Protein AF-A0A453HFB8-F1 (afdb_monomer_lite)

Sequence (297 aa):
MITAFIPLLVDESLFLAHFMCFEVPTSDGSDSDEDSTPKTSGSSGSSAKPSNNSSADLGVLNECLQEMLDGIQEDFYAIVDWAFKLDPLSCIPMHGITDRYIAGQKTEVAGYVSVLLDDLESRITILFSRFVDDACFQVEKYERNVKQVGVVPYIPRFSQLAARMEQYITGSRDLVDQAYTKIVTIMFVTLEKIAQVEPKYADIVLLENYAAFQHSLYDLANVVPTLAKYYHQASEAYEQACSRHINLVIYIHFEKLFQFARKIEEQMYNMSPEEIAFQVGMSKVDFRKMLKSSLTG

InterPro domains:
  IPR048628 Exocyst complex component Sec3, C-terminal [PF20654] (43-293)

Organism: Aegilops tauschii subsp. strangulata (NCBI:txid200361)

Secondary structure (DSSP, 8-state):
-HHHHHHHHHHHHHHHHHHTT------------------------------TTHHHHHHHHHHHHHHHTTTHHHHHHHHHHHHHHH-GGGHHHHHHHHHHHHHH---GGGHHHHHHHHHHHHHHHHHHHHHHHHHHHHHHHGGGS--SSS--THHHHHHHHHHHHHHH--S--HHHHHHHHHHHHHHHHHHHHHHTTSTTTHHHHHHHHHHHHHHHHHHHHHH-HHHHHHHHHHHHHHHHHHHHHHHHHHHHHHHHHHHHHHHHHHHHTTS-HHHHTTSTT-SHHHHHHHHHHHH--

pLDDT: mean 83.15, std 17.96, range [29.17, 98.31]

Structure (mmCIF, N/CA/C/O backbone):
data_AF-A0A453HFB8-F1
#
_entry.id   AF-A0A453HFB8-F1
#
loop_
_atom_site.group_PDB
_atom_site.id
_atom_site.type_symbol
_atom_site.label_atom_id
_atom_site.label_alt_id
_atom_site.label_comp_id
_atom_site.label_asym_id
_atom_site.label_entity_id
_atom_site.label_seq_id
_atom_site.pdbx_PDB_ins_code
_atom_site.Cartn_x
_atom_site.Cartn_y
_atom_site.Cartn_z
_atom_site.occupancy
_atom_site.B_iso_or_equiv
_atom_site.auth_seq_id
_atom_site.auth_comp_id
_atom_site.auth_asym_id
_atom_site.auth_atom_id
_atom_site.pdbx_PDB_model_num
ATOM 1 N N . MET A 1 1 ? 13.678 -9.330 -23.060 1.00 61.47 1 MET A N 1
ATOM 2 C CA . MET A 1 1 ? 13.464 -8.585 -24.319 1.00 61.47 1 MET A CA 1
ATOM 3 C C . MET A 1 1 ? 1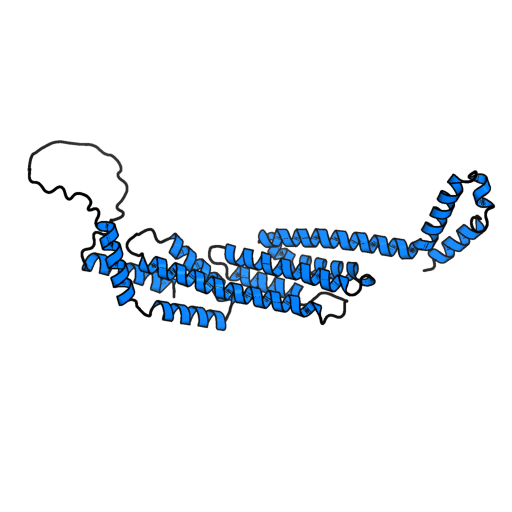4.218 -7.266 -24.261 1.00 61.47 1 MET A C 1
ATOM 5 O O . MET A 1 1 ? 15.223 -7.195 -24.945 1.00 61.47 1 MET A O 1
ATOM 9 N N . ILE A 1 2 ? 13.888 -6.334 -23.353 1.00 66.75 2 ILE A N 1
ATOM 10 C CA . ILE A 1 2 ? 14.729 -5.146 -23.056 1.00 66.75 2 ILE A CA 1
ATOM 11 C C . ILE A 1 2 ? 16.196 -5.552 -22.820 1.00 66.75 2 ILE A C 1
ATOM 13 O O . ILE A 1 2 ? 17.110 -5.007 -23.422 1.00 66.75 2 ILE A O 1
ATOM 17 N N . THR A 1 3 ? 16.417 -6.631 -22.065 1.00 73.75 3 THR A N 1
ATOM 18 C CA . THR A 1 3 ? 17.755 -7.192 -21.808 1.00 73.75 3 THR A CA 1
ATOM 19 C C . THR A 1 3 ? 18.542 -7.669 -23.033 1.00 73.75 3 THR A C 1
ATOM 21 O O . THR A 1 3 ? 19.751 -7.841 -22.937 1.00 73.75 3 THR A O 1
ATOM 24 N N . ALA A 1 4 ? 17.869 -7.930 -24.154 1.00 75.81 4 ALA A N 1
ATOM 25 C CA . ALA A 1 4 ? 18.481 -8.394 -25.396 1.00 75.81 4 ALA A CA 1
ATOM 26 C C . ALA A 1 4 ? 18.552 -7.275 -26.444 1.00 75.81 4 ALA A C 1
ATOM 28 O O . ALA A 1 4 ? 19.564 -7.147 -27.118 1.00 75.81 4 ALA A O 1
ATOM 29 N N . PHE A 1 5 ? 17.505 -6.452 -26.555 1.00 78.31 5 PHE A N 1
ATOM 30 C CA . PHE A 1 5 ? 17.426 -5.387 -27.554 1.00 78.31 5 PHE A CA 1
ATOM 31 C C . PHE A 1 5 ? 18.223 -4.142 -27.170 1.00 78.31 5 PHE A C 1
ATOM 33 O O . PHE A 1 5 ? 18.843 -3.555 -28.044 1.00 78.31 5 PHE A O 1
ATOM 40 N N . ILE A 1 6 ? 18.258 -3.751 -25.891 1.00 79.38 6 ILE A N 1
ATOM 41 C CA . ILE A 1 6 ? 18.988 -2.541 -25.485 1.00 79.38 6 ILE A CA 1
ATOM 42 C C . ILE A 1 6 ? 20.491 -2.646 -25.784 1.00 79.38 6 ILE A C 1
ATOM 44 O O . ILE A 1 6 ? 21.011 -1.713 -26.385 1.00 79.38 6 ILE A O 1
ATOM 48 N N . PRO A 1 7 ? 21.198 -3.756 -25.473 1.00 81.25 7 PRO A N 1
ATOM 49 C CA . PRO A 1 7 ? 22.593 -3.908 -25.887 1.00 81.25 7 PRO A CA 1
ATOM 50 C C . PRO A 1 7 ? 22.787 -3.800 -27.405 1.00 81.25 7 PRO A C 1
ATOM 52 O O . PRO A 1 7 ? 23.688 -3.101 -27.843 1.00 81.25 7 PRO A O 1
ATOM 55 N N . LEU A 1 8 ? 21.901 -4.411 -28.200 1.00 82.81 8 LEU A N 1
ATOM 56 C CA . LEU A 1 8 ? 21.972 -4.347 -29.664 1.00 82.81 8 LEU A CA 1
ATOM 57 C C . LEU A 1 8 ? 21.747 -2.929 -30.202 1.00 82.81 8 LEU A C 1
ATOM 59 O O . LEU A 1 8 ? 22.423 -2.522 -31.137 1.00 82.81 8 LEU A O 1
ATOM 63 N N . LEU A 1 9 ? 20.823 -2.166 -29.609 1.00 80.81 9 LEU A N 1
ATOM 64 C CA . LEU A 1 9 ? 20.591 -0.768 -29.980 1.00 80.81 9 LEU A CA 1
ATOM 65 C C . LEU A 1 9 ? 21.783 0.119 -29.620 1.00 80.81 9 LEU A C 1
ATOM 67 O O . LEU A 1 9 ? 22.130 1.018 -30.382 1.00 80.81 9 LEU A O 1
ATOM 71 N N . VAL A 1 10 ? 22.434 -0.151 -28.487 1.00 81.25 10 VAL A N 1
ATOM 72 C CA . VAL A 1 10 ? 23.678 0.528 -28.115 1.00 81.25 10 VAL A CA 1
ATOM 73 C C . VAL A 1 10 ? 24.790 0.176 -29.106 1.00 81.25 10 VAL A C 1
ATOM 75 O O . VAL A 1 10 ? 25.441 1.083 -29.619 1.00 81.25 10 VAL A O 1
ATOM 78 N N . ASP A 1 11 ? 24.969 -1.099 -29.447 1.00 81.81 11 ASP A N 1
ATOM 79 C CA . ASP A 1 11 ? 25.973 -1.531 -30.426 1.00 81.81 11 ASP A CA 1
ATOM 80 C C . ASP A 1 11 ? 25.734 -0.903 -31.811 1.00 81.81 11 ASP A C 1
ATOM 82 O O . ASP A 1 11 ? 26.677 -0.411 -32.430 1.00 81.81 11 ASP A O 1
ATOM 86 N N . GLU A 1 12 ? 24.480 -0.842 -32.274 1.00 80.88 12 GLU A N 1
ATOM 87 C CA . GLU A 1 12 ? 24.114 -0.200 -33.543 1.00 80.88 12 GLU A CA 1
ATOM 88 C C . GLU A 1 12 ? 24.362 1.317 -33.504 1.00 80.88 12 GLU A C 1
ATOM 90 O O . GLU A 1 12 ? 24.881 1.888 -34.463 1.00 80.88 12 GLU A O 1
ATOM 95 N N . SER A 1 13 ? 24.073 1.975 -32.373 1.00 77.94 13 SER A N 1
ATOM 96 C CA . SER A 1 13 ? 24.365 3.404 -32.198 1.00 77.94 13 SER A CA 1
ATOM 97 C C . SER A 1 13 ? 25.867 3.704 -32.261 1.00 77.94 13 SER A C 1
ATOM 99 O O . SER A 1 13 ? 26.285 4.664 -32.910 1.00 77.94 13 SER A O 1
ATOM 101 N N . LEU A 1 14 ? 26.695 2.835 -31.671 1.00 79.44 14 LEU A N 1
ATOM 102 C CA . LEU A 1 14 ? 28.155 2.927 -31.730 1.00 79.44 14 LEU A CA 1
ATOM 103 C C . LEU A 1 14 ? 28.685 2.623 -33.134 1.00 79.44 14 LEU A C 1
ATOM 105 O O . LEU A 1 14 ? 29.604 3.295 -33.604 1.00 79.44 14 LEU A O 1
ATOM 109 N N . PHE A 1 15 ? 28.108 1.634 -33.822 1.00 81.50 15 PHE A N 1
ATOM 110 C CA . PHE A 1 15 ? 28.436 1.345 -35.214 1.00 81.50 15 PHE A CA 1
ATOM 111 C C . PHE A 1 15 ? 28.155 2.553 -36.107 1.00 81.50 15 PHE A C 1
ATOM 113 O O . PHE A 1 15 ? 29.043 2.948 -36.861 1.00 81.50 15 PHE A O 1
ATOM 120 N N . LEU A 1 16 ? 26.974 3.174 -36.000 1.00 79.00 16 LEU A N 1
ATOM 121 C CA . LEU A 1 16 ? 26.620 4.334 -36.817 1.00 79.00 16 LEU A CA 1
ATOM 122 C C . LEU A 1 16 ? 27.532 5.530 -36.525 1.00 79.00 16 LEU A C 1
ATOM 124 O O . LEU A 1 16 ? 27.986 6.191 -37.459 1.00 79.00 16 LEU A O 1
ATOM 128 N N . ALA A 1 17 ? 27.858 5.763 -35.250 1.00 79.00 17 ALA A N 1
ATOM 129 C CA . ALA A 1 17 ? 28.807 6.795 -34.849 1.00 79.00 17 ALA A CA 1
ATOM 130 C C . ALA A 1 17 ? 30.167 6.606 -35.539 1.00 79.00 17 ALA A C 1
ATOM 132 O O . ALA A 1 17 ? 30.684 7.529 -36.170 1.00 79.00 17 ALA A O 1
ATOM 133 N N . HIS A 1 18 ? 30.711 5.386 -35.498 1.00 78.81 18 HIS A N 1
ATOM 134 C CA . HIS A 1 18 ? 31.974 5.059 -36.158 1.00 78.81 18 HIS A CA 1
ATOM 135 C C . HIS A 1 18 ? 31.877 5.097 -37.691 1.00 78.81 18 HIS A C 1
ATOM 137 O O . HIS A 1 18 ? 32.786 5.604 -38.345 1.00 78.81 18 HIS A O 1
ATOM 143 N N . PHE A 1 19 ? 30.794 4.578 -38.277 1.00 80.19 19 PHE A N 1
ATOM 144 C CA . PHE A 1 19 ? 30.587 4.527 -39.728 1.00 80.19 19 PHE A CA 1
ATOM 145 C C . PHE A 1 19 ? 30.494 5.927 -40.344 1.00 80.19 19 PHE A C 1
ATOM 147 O O . PHE A 1 19 ? 31.039 6.169 -41.419 1.00 80.19 19 PHE A O 1
ATOM 154 N N . MET A 1 20 ? 29.848 6.857 -39.638 1.00 77.12 20 MET A N 1
ATOM 155 C CA . MET A 1 20 ? 29.713 8.257 -40.043 1.00 77.12 20 MET A CA 1
ATOM 156 C C . MET A 1 20 ? 30.911 9.125 -39.614 1.00 77.12 20 MET A C 1
ATOM 158 O O . MET A 1 20 ? 30.893 10.336 -39.826 1.00 77.12 20 MET A O 1
ATOM 162 N N . CYS A 1 21 ? 31.969 8.512 -39.063 1.00 73.81 21 CYS A N 1
ATOM 163 C CA . CYS A 1 21 ? 33.200 9.165 -38.608 1.00 73.81 21 CYS A CA 1
ATOM 164 C C . CYS A 1 21 ? 32.993 10.230 -37.516 1.00 73.81 21 CYS A C 1
ATOM 166 O O . CYS A 1 21 ? 33.763 11.190 -37.441 1.00 73.81 21 CYS A O 1
ATOM 168 N N . PHE A 1 22 ? 31.983 10.068 -36.661 1.00 71.38 22 PHE A N 1
ATOM 169 C CA . PHE A 1 22 ? 31.849 10.887 -35.461 1.00 71.38 22 PHE A CA 1
ATOM 170 C C . PHE A 1 22 ? 32.971 10.538 -34.469 1.00 71.38 22 PHE A C 1
ATOM 172 O O . PHE A 1 22 ? 33.247 9.361 -34.224 1.00 71.38 22 PHE A O 1
ATOM 179 N N . GLU A 1 23 ? 33.634 11.550 -33.895 1.00 61.88 23 GLU A N 1
ATOM 180 C CA . GLU A 1 23 ? 34.617 11.342 -32.824 1.00 61.88 23 GLU A CA 1
ATOM 181 C C . GLU A 1 23 ? 33.889 10.877 -31.558 1.00 61.88 23 GLU A C 1
ATOM 183 O O . GLU A 1 23 ? 33.363 11.674 -30.783 1.00 61.88 23 GLU A O 1
ATOM 188 N N . VAL A 1 24 ? 33.837 9.562 -31.355 1.00 58.53 24 VAL A N 1
ATOM 189 C CA . VAL A 1 24 ? 33.365 8.967 -30.106 1.00 58.53 24 VAL A CA 1
ATOM 190 C C . VAL A 1 24 ? 34.481 9.103 -29.070 1.00 58.53 24 VAL A C 1
ATOM 192 O O . VAL A 1 24 ? 35.571 8.577 -29.309 1.00 58.53 24 VAL A O 1
ATOM 195 N N . PRO A 1 25 ? 34.261 9.764 -27.917 1.00 54.31 25 PRO A N 1
ATOM 196 C CA . PRO A 1 25 ? 35.241 9.735 -26.843 1.00 54.31 25 PRO A CA 1
ATOM 197 C C . PRO A 1 25 ? 35.417 8.284 -26.380 1.00 54.31 25 PRO A C 1
ATOM 199 O O . PRO A 1 25 ? 34.528 7.690 -25.767 1.00 54.31 25 PRO A O 1
ATOM 202 N N . THR A 1 26 ? 36.565 7.686 -26.702 1.00 44.09 26 THR A N 1
ATOM 203 C CA . THR A 1 26 ? 36.946 6.376 -26.180 1.00 44.09 26 THR A CA 1
ATOM 204 C C . THR A 1 26 ? 37.236 6.538 -24.696 1.00 44.09 26 THR A C 1
ATOM 206 O O . THR A 1 26 ? 38.162 7.243 -24.302 1.00 44.09 26 THR A O 1
ATOM 209 N N . SER A 1 27 ? 36.435 5.892 -23.852 1.00 43.72 27 SER A N 1
ATOM 210 C CA . SER A 1 27 ? 36.721 5.776 -22.423 1.00 43.72 27 SER A CA 1
ATOM 211 C C . SER A 1 27 ? 37.871 4.780 -22.191 1.00 43.72 27 SER A C 1
ATOM 213 O O . SER A 1 27 ? 37.665 3.739 -21.572 1.00 43.72 27 SER A O 1
ATOM 215 N N . ASP A 1 28 ? 39.076 5.087 -22.670 1.00 35.53 28 ASP A N 1
ATOM 216 C CA . ASP A 1 28 ? 40.320 4.494 -22.160 1.00 35.53 28 ASP A CA 1
ATOM 217 C C . ASP A 1 28 ? 40.711 5.340 -20.930 1.00 35.53 28 ASP A C 1
ATOM 219 O O . ASP A 1 28 ? 40.775 6.561 -21.007 1.00 35.53 28 ASP A O 1
ATOM 223 N N . GLY A 1 29 ? 40.827 4.836 -19.703 1.00 36.53 29 GLY A N 1
ATOM 224 C CA . GLY A 1 29 ? 41.636 3.695 -19.296 1.00 36.53 29 GLY A CA 1
ATOM 225 C C . GLY A 1 29 ? 42.829 4.235 -18.495 1.00 36.53 29 GLY A C 1
ATOM 226 O O . GLY A 1 29 ? 43.855 4.540 -19.076 1.00 36.53 29 GLY A O 1
ATOM 227 N N . SER A 1 30 ? 42.646 4.412 -17.179 1.00 39.56 30 SER A N 1
ATOM 228 C CA . SER A 1 30 ? 43.651 4.672 -16.122 1.00 39.56 30 SER A CA 1
ATOM 229 C C . SER A 1 30 ? 45.114 4.938 -16.544 1.00 39.56 30 SER A C 1
ATOM 231 O O . SER A 1 30 ? 45.865 3.988 -16.773 1.00 39.56 30 SER A O 1
ATOM 233 N N . ASP A 1 31 ? 45.562 6.195 -16.477 1.00 32.72 31 ASP A N 1
ATOM 234 C CA . ASP A 1 31 ? 46.996 6.510 -16.424 1.00 32.72 31 ASP A CA 1
ATOM 235 C C . ASP A 1 31 ? 47.549 6.113 -15.047 1.00 32.72 31 ASP A C 1
ATOM 237 O O . ASP A 1 31 ? 47.259 6.734 -14.023 1.00 32.72 31 ASP A O 1
ATOM 241 N N . SER A 1 32 ? 48.318 5.025 -15.033 1.00 36.12 32 SER A N 1
ATOM 242 C CA . SER A 1 32 ? 49.270 4.713 -13.968 1.00 36.12 32 SER A CA 1
ATOM 243 C C . SER A 1 32 ? 50.631 5.230 -14.422 1.00 36.12 32 SER A C 1
ATOM 245 O O . SER A 1 32 ? 51.106 4.839 -15.488 1.00 36.12 32 SER A O 1
ATOM 247 N N . ASP A 1 33 ? 51.224 6.111 -13.620 1.00 38.47 33 ASP A N 1
ATOM 248 C CA . ASP A 1 33 ? 52.597 6.599 -13.747 1.00 38.47 33 ASP A CA 1
ATOM 249 C C . ASP A 1 33 ? 53.590 5.450 -13.987 1.00 38.47 33 ASP A C 1
ATOM 251 O O . ASP A 1 33 ? 53.592 4.524 -13.187 1.00 38.47 33 ASP A O 1
ATOM 255 N N . GLU A 1 34 ? 54.474 5.548 -14.991 1.00 36.19 34 GLU A N 1
ATOM 256 C CA . GLU A 1 34 ? 55.922 5.306 -14.833 1.00 36.19 34 GLU A CA 1
ATOM 257 C C . GLU A 1 34 ? 56.733 6.040 -15.925 1.00 36.19 34 GLU A C 1
ATOM 259 O O . GLU A 1 34 ? 56.436 6.021 -17.119 1.00 36.19 34 GLU A O 1
ATOM 264 N N . ASP A 1 35 ? 57.770 6.722 -15.445 1.00 36.09 35 ASP A N 1
ATOM 265 C CA . ASP A 1 35 ? 58.729 7.611 -16.101 1.00 36.09 35 ASP A CA 1
ATOM 266 C C . ASP A 1 35 ? 59.762 6.868 -16.973 1.00 36.09 35 ASP A C 1
ATOM 268 O O . ASP A 1 35 ? 60.251 5.812 -16.574 1.00 36.09 35 ASP A O 1
ATOM 272 N N . SER A 1 36 ? 60.143 7.446 -18.127 1.00 36.00 36 SER A N 1
ATOM 273 C CA . SER A 1 36 ? 61.533 7.538 -18.641 1.00 36.00 36 SER A CA 1
ATOM 274 C C . SER A 1 36 ? 61.589 8.212 -20.030 1.00 36.00 36 SER A C 1
ATOM 276 O O . SER A 1 36 ? 61.037 7.715 -21.009 1.00 36.00 36 SER A O 1
ATOM 278 N N . THR A 1 37 ? 62.342 9.308 -20.160 1.00 36.34 37 THR A N 1
ATOM 279 C CA . THR A 1 37 ? 62.733 9.968 -21.439 1.00 36.34 37 THR A CA 1
ATOM 280 C C . THR A 1 37 ? 64.240 9.702 -21.734 1.00 36.34 37 THR A C 1
ATOM 282 O O . THR A 1 37 ? 64.867 9.106 -20.856 1.00 36.34 37 THR A O 1
ATOM 285 N N . PRO A 1 38 ? 64.914 10.126 -22.856 1.00 48.72 38 PRO A N 1
ATOM 286 C CA . PRO A 1 38 ? 64.509 11.109 -23.890 1.00 48.72 38 PRO A CA 1
ATOM 287 C C . PRO A 1 38 ? 65.008 10.934 -25.374 1.00 48.72 38 PRO A C 1
ATOM 289 O O . PRO A 1 38 ? 65.945 10.198 -25.671 1.00 48.72 38 PRO A O 1
ATOM 292 N N . LYS A 1 39 ? 64.488 11.831 -26.249 1.00 35.88 39 LYS A N 1
ATOM 293 C CA . LYS A 1 39 ? 64.947 12.311 -27.600 1.00 35.88 39 LYS A CA 1
ATOM 294 C C . LYS A 1 39 ? 64.516 11.457 -28.823 1.00 35.88 39 LYS A C 1
ATOM 296 O O . LYS A 1 39 ? 64.567 10.245 -28.766 1.00 35.88 39 LYS A O 1
ATOM 301 N N . THR A 1 40 ? 64.110 11.985 -29.993 1.00 30.38 40 THR A N 1
ATOM 302 C CA . THR A 1 40 ? 64.552 13.198 -30.719 1.00 30.38 40 THR A CA 1
ATOM 303 C C . THR A 1 40 ? 63.536 13.615 -31.814 1.00 30.38 40 THR A C 1
ATOM 305 O O . THR A 1 40 ? 63.010 12.767 -32.521 1.00 30.38 40 THR A O 1
ATOM 308 N N . SER A 1 41 ? 63.317 14.929 -31.946 1.00 34.59 41 SER A N 1
ATOM 309 C CA . SER A 1 41 ? 62.829 15.734 -33.092 1.00 34.59 41 SER A CA 1
ATOM 310 C C . SER A 1 41 ? 62.150 15.084 -34.320 1.00 34.59 41 SER A C 1
ATOM 312 O O . SER A 1 41 ? 62.809 14.475 -35.161 1.00 34.59 41 SER A O 1
ATOM 314 N N . GLY A 1 42 ? 60.890 15.473 -34.537 1.00 29.17 42 GLY A N 1
ATOM 315 C CA . GLY A 1 42 ? 60.207 15.511 -35.835 1.00 29.17 42 GLY A CA 1
ATOM 316 C C . GLY A 1 42 ? 59.032 16.490 -35.767 1.00 29.17 42 GLY A C 1
ATOM 317 O O . GLY A 1 42 ? 57.960 16.140 -35.295 1.00 29.17 42 GLY A O 1
ATOM 318 N N . SER A 1 43 ? 59.263 17.747 -36.154 1.00 35.38 43 SER A N 1
ATOM 319 C CA . SER A 1 43 ? 58.259 18.820 -36.167 1.00 35.38 43 SER A CA 1
ATOM 320 C C . SER A 1 43 ? 57.425 18.766 -37.445 1.00 35.38 43 SER A C 1
ATOM 322 O O . SER A 1 43 ? 58.003 18.830 -38.529 1.00 35.38 43 SER A O 1
ATOM 324 N N . SER A 1 44 ? 56.100 18.663 -37.300 1.00 32.00 44 SER A N 1
ATOM 325 C CA . SER A 1 44 ? 55.006 19.192 -38.148 1.00 32.00 44 SER A CA 1
ATOM 326 C C . SER A 1 44 ? 53.734 18.476 -37.665 1.00 32.00 44 SER A C 1
ATOM 328 O O . SER A 1 44 ? 53.574 17.291 -37.903 1.00 32.00 44 SER A O 1
ATOM 330 N N . GLY A 1 45 ? 52.856 19.052 -36.852 1.00 31.98 45 GLY A N 1
ATOM 331 C CA . GLY A 1 45 ? 52.210 20.337 -37.074 1.00 31.98 45 GLY A CA 1
ATOM 332 C C . GLY A 1 45 ? 50.760 20.104 -37.504 1.00 31.98 45 GLY A C 1
ATOM 333 O O . GLY A 1 45 ? 50.411 20.391 -38.638 1.00 31.98 45 GLY A O 1
ATOM 334 N N . SER A 1 46 ? 49.929 19.578 -36.602 1.00 30.03 46 SER A N 1
ATOM 335 C CA . SER A 1 46 ? 48.486 19.839 -36.586 1.00 30.03 46 SER A CA 1
ATOM 336 C C . SER A 1 46 ? 47.972 19.568 -35.177 1.00 30.03 46 SER A C 1
ATOM 338 O O . SER A 1 46 ? 47.630 18.447 -34.813 1.00 30.03 46 SER A O 1
ATOM 340 N N . SER A 1 47 ? 47.989 20.610 -34.348 1.00 37.66 47 SER A N 1
ATOM 341 C CA . SER A 1 47 ? 47.183 20.642 -33.135 1.00 37.66 47 SER A CA 1
ATOM 342 C C . SER A 1 47 ? 45.724 20.709 -33.575 1.00 37.66 47 SER A C 1
ATOM 344 O O . SER A 1 47 ? 45.205 21.798 -33.832 1.00 37.66 47 SER A O 1
ATOM 346 N N . ALA A 1 48 ? 45.073 19.552 -33.681 1.00 37.16 48 ALA A N 1
ATOM 347 C CA . ALA A 1 48 ? 43.625 19.495 -33.617 1.00 37.16 48 ALA A CA 1
ATOM 348 C C . ALA A 1 48 ? 43.244 20.015 -32.226 1.00 37.16 48 ALA A C 1
ATOM 350 O O . ALA A 1 48 ? 43.429 19.349 -31.210 1.00 37.16 48 ALA A O 1
ATOM 351 N N . LYS A 1 49 ? 42.826 21.282 -32.169 1.00 37.00 49 LYS A N 1
ATOM 352 C CA . LYS A 1 49 ? 42.066 21.801 -31.031 1.00 37.00 49 LYS A CA 1
ATOM 353 C C . LYS A 1 49 ? 40.903 20.829 -30.794 1.00 37.00 49 LYS A C 1
ATOM 355 O O . LYS A 1 49 ? 40.288 20.466 -31.798 1.00 37.00 49 LYS A O 1
ATOM 360 N N . PRO A 1 50 ? 40.560 20.463 -29.545 1.00 40.22 50 PRO A N 1
ATOM 361 C CA . PRO A 1 50 ? 39.292 19.795 -29.296 1.00 40.22 50 PRO A CA 1
ATOM 362 C C . PRO A 1 50 ? 38.220 20.744 -29.825 1.00 40.22 50 PRO A C 1
ATOM 364 O O . PRO A 1 50 ? 38.135 21.912 -29.426 1.00 40.22 50 PRO A O 1
ATOM 367 N N . SER A 1 51 ? 37.554 20.301 -30.881 1.00 41.78 51 SER A N 1
ATOM 368 C CA . SER A 1 51 ? 36.615 21.116 -31.615 1.00 41.78 51 SER A CA 1
ATOM 369 C C . SER A 1 51 ? 35.435 21.387 -30.690 1.00 41.78 51 SER A C 1
ATOM 371 O O . SER A 1 51 ? 34.912 20.500 -30.024 1.00 41.78 51 SER A O 1
ATOM 373 N N . ASN A 1 52 ? 34.963 22.628 -30.685 1.00 45.22 52 ASN A N 1
ATOM 374 C CA . ASN A 1 52 ? 33.686 23.006 -30.079 1.00 45.22 52 ASN A CA 1
ATOM 375 C C . ASN A 1 52 ? 32.483 22.385 -30.842 1.00 45.22 52 ASN A C 1
ATOM 377 O O . ASN A 1 52 ? 31.358 22.847 -30.680 1.00 45.22 52 ASN A O 1
ATOM 381 N N . ASN A 1 53 ? 32.744 21.404 -31.718 1.00 51.72 53 ASN A N 1
ATOM 382 C CA . ASN A 1 53 ? 31.807 20.772 -32.638 1.00 51.72 53 ASN A CA 1
ATOM 383 C C . ASN A 1 53 ? 31.366 19.387 -32.159 1.00 51.72 53 ASN A C 1
ATOM 385 O O . ASN A 1 53 ? 30.320 18.940 -32.606 1.00 51.72 53 ASN A O 1
ATOM 389 N N . SER A 1 54 ? 32.081 18.737 -31.231 1.00 58.78 54 SER A N 1
ATOM 390 C CA . SER A 1 54 ? 31.739 17.376 -30.788 1.00 58.78 54 SER A CA 1
ATOM 391 C C . SER A 1 54 ? 30.303 17.258 -30.260 1.00 58.78 54 SER A C 1
ATOM 393 O O . SER A 1 54 ? 29.620 16.285 -30.553 1.00 58.78 54 SER A O 1
ATOM 395 N N . SER A 1 55 ? 29.792 18.272 -29.554 1.00 60.16 55 SER A N 1
ATOM 396 C CA . SER A 1 55 ? 28.406 18.278 -29.063 1.00 60.16 55 SER A CA 1
ATOM 397 C C . SER A 1 55 ? 27.363 18.519 -30.159 1.00 60.16 55 SER A C 1
ATOM 399 O O . SER A 1 55 ? 26.278 17.946 -30.105 1.00 60.16 55 SER A O 1
ATOM 401 N N . ALA A 1 56 ? 27.678 19.348 -31.158 1.00 62.44 56 ALA A N 1
ATOM 402 C CA . ALA A 1 56 ? 26.806 19.579 -32.308 1.00 62.44 56 ALA A CA 1
ATOM 403 C C . ALA A 1 56 ? 26.755 18.338 -33.212 1.00 62.44 56 ALA A C 1
ATOM 405 O O . ALA A 1 56 ? 25.686 17.954 -33.679 1.00 62.44 56 ALA A O 1
ATOM 406 N N . ASP A 1 57 ? 27.897 17.675 -33.380 1.00 69.75 57 ASP A N 1
ATOM 407 C CA . ASP A 1 57 ? 28.058 16.453 -34.157 1.00 69.75 57 ASP A CA 1
ATOM 408 C C . ASP A 1 57 ? 27.322 15.265 -33.494 1.00 69.75 57 ASP A C 1
ATOM 410 O O . ASP A 1 57 ? 26.614 14.518 -34.169 1.00 69.75 57 ASP A O 1
ATOM 414 N N . LEU A 1 58 ? 27.363 15.152 -32.158 1.00 69.19 58 LEU A N 1
ATOM 415 C CA . LEU A 1 58 ? 26.542 14.193 -31.397 1.00 69.19 58 LEU A CA 1
ATOM 416 C C . LEU A 1 58 ? 25.032 14.484 -31.489 1.00 69.19 58 LEU A C 1
ATOM 418 O O . LEU A 1 58 ? 24.222 13.557 -31.460 1.00 69.19 58 LEU A O 1
ATOM 422 N N . GLY A 1 59 ? 24.639 15.755 -31.613 1.00 75.94 59 GLY A N 1
ATOM 423 C CA . GLY A 1 59 ? 23.249 16.144 -31.865 1.00 75.94 59 GLY A CA 1
ATOM 424 C C . GLY A 1 59 ? 22.739 15.613 -33.207 1.00 75.94 59 GLY A C 1
ATOM 425 O O . GLY A 1 59 ? 21.702 14.957 -33.252 1.00 75.94 59 GLY A O 1
ATOM 426 N N . VAL A 1 60 ? 23.518 15.809 -34.276 1.00 80.88 60 VAL A N 1
ATOM 427 C CA . VAL A 1 60 ? 23.197 15.303 -35.624 1.00 80.88 60 VAL A CA 1
ATOM 428 C C . VAL A 1 60 ? 23.149 13.773 -35.653 1.00 80.88 60 VAL A C 1
ATOM 430 O O . VAL A 1 60 ? 22.248 13.197 -36.258 1.00 80.88 60 VAL A O 1
ATOM 433 N N . LEU A 1 61 ? 24.077 13.097 -34.965 1.00 78.81 61 LEU A N 1
ATOM 434 C CA . LEU A 1 61 ? 24.052 11.638 -34.837 1.00 78.81 61 LEU A CA 1
ATOM 435 C C . LEU A 1 61 ? 22.751 11.145 -34.182 1.00 78.81 61 LEU A C 1
ATOM 437 O O . LEU A 1 61 ? 22.160 10.181 -34.664 1.00 78.81 61 LEU A O 1
ATOM 441 N N . ASN A 1 62 ? 22.290 11.801 -33.113 1.00 79.06 62 ASN A N 1
ATOM 442 C CA . ASN A 1 62 ? 21.037 11.435 -32.450 1.00 79.06 62 ASN A CA 1
ATOM 443 C C . ASN A 1 62 ? 19.811 11.660 -33.344 1.00 79.06 62 ASN A C 1
ATOM 445 O O . ASN A 1 62 ? 18.921 10.814 -33.345 1.00 79.06 62 ASN A O 1
ATOM 449 N N . GLU A 1 63 ? 19.776 12.735 -34.137 1.00 82.75 63 GLU A N 1
ATOM 450 C CA . GLU A 1 63 ? 18.710 12.958 -35.125 1.00 82.75 63 GLU A CA 1
ATOM 451 C C . GLU A 1 63 ? 18.694 11.848 -36.191 1.00 82.75 63 GLU A C 1
ATOM 453 O O . GLU A 1 63 ? 17.642 11.275 -36.473 1.00 82.75 63 GLU A O 1
ATOM 458 N N . CYS A 1 64 ? 19.860 11.458 -36.722 1.00 82.31 64 CYS A N 1
ATOM 459 C CA . CYS A 1 64 ? 19.957 10.342 -37.668 1.00 82.31 64 CYS A CA 1
ATOM 460 C C . CYS A 1 64 ? 19.526 9.003 -37.049 1.00 82.31 64 CYS A C 1
ATOM 462 O O . CYS A 1 64 ? 18.835 8.219 -37.701 1.00 82.31 64 CYS A O 1
ATOM 464 N N . LEU A 1 65 ? 19.922 8.730 -35.801 1.00 80.94 65 LEU A N 1
ATOM 465 C CA . LEU A 1 65 ? 19.490 7.533 -35.073 1.00 80.94 65 LEU A CA 1
ATOM 466 C C . LEU A 1 65 ? 17.977 7.530 -34.861 1.00 80.94 65 LEU A C 1
ATOM 468 O O . LEU A 1 65 ? 17.351 6.487 -35.021 1.00 80.94 65 LEU A O 1
ATOM 472 N N . GLN A 1 66 ? 17.392 8.685 -34.550 1.00 83.06 66 GLN A N 1
ATOM 473 C CA . GLN A 1 66 ? 15.957 8.830 -34.351 1.00 83.06 66 GLN A CA 1
ATOM 474 C C . GLN A 1 66 ? 15.166 8.590 -35.640 1.00 83.06 66 GLN A C 1
ATOM 476 O O . GLN A 1 66 ? 14.156 7.897 -35.595 1.00 83.06 66 GLN A O 1
ATOM 481 N N . GLU A 1 67 ? 15.630 9.096 -36.786 1.00 85.25 67 GLU A N 1
ATOM 482 C CA . GLU A 1 67 ? 15.003 8.809 -38.084 1.00 85.25 67 GLU A CA 1
ATOM 483 C C . GLU A 1 67 ? 15.160 7.337 -38.494 1.00 85.25 67 GLU A C 1
ATOM 485 O O . GLU A 1 67 ? 14.227 6.731 -39.019 1.00 85.25 67 GLU A O 1
ATOM 490 N N . MET A 1 68 ? 16.331 6.739 -38.258 1.00 83.31 68 MET A N 1
ATOM 491 C CA . MET A 1 68 ? 16.598 5.347 -38.632 1.00 83.31 68 MET A CA 1
ATOM 492 C C . MET A 1 68 ? 15.811 4.350 -37.776 1.00 83.31 68 MET A C 1
ATOM 494 O O . MET A 1 68 ? 15.367 3.317 -38.277 1.00 83.31 68 MET A O 1
ATOM 498 N N . LEU A 1 69 ? 15.665 4.651 -36.485 1.00 82.50 69 LEU A N 1
ATOM 499 C CA . LEU A 1 69 ? 14.957 3.828 -35.507 1.00 82.50 69 LEU A CA 1
ATOM 500 C C . LEU A 1 69 ? 13.503 4.280 -35.312 1.00 82.50 69 LEU A C 1
ATOM 502 O O . LEU A 1 69 ? 12.855 3.870 -34.346 1.00 82.50 69 LEU A O 1
ATOM 506 N N . ASP A 1 70 ? 12.975 5.101 -36.222 1.00 84.19 70 ASP A N 1
ATOM 507 C CA . ASP A 1 70 ? 11.591 5.554 -36.160 1.00 84.19 70 ASP A CA 1
ATOM 508 C C . ASP A 1 70 ? 10.620 4.360 -36.105 1.00 84.19 70 ASP A C 1
ATOM 510 O O . ASP A 1 70 ? 10.808 3.324 -36.748 1.00 84.19 70 ASP A O 1
ATOM 514 N N . GLY A 1 71 ? 9.589 4.485 -35.274 1.00 85.44 71 GLY A N 1
ATOM 515 C CA . GLY A 1 71 ? 8.617 3.425 -35.005 1.00 85.44 71 GLY A CA 1
ATOM 516 C C . GLY A 1 71 ? 9.044 2.357 -33.987 1.00 85.44 71 GLY A C 1
ATOM 517 O O . GLY A 1 71 ? 8.163 1.710 -33.421 1.00 85.44 71 GLY A O 1
ATOM 518 N N . ILE A 1 72 ? 10.336 2.202 -33.651 1.00 87.62 72 ILE A N 1
ATOM 519 C CA . ILE A 1 72 ? 10.749 1.185 -32.661 1.00 87.62 72 ILE A CA 1
ATOM 520 C C . ILE A 1 72 ? 10.159 1.467 -31.273 1.00 87.62 72 ILE A C 1
ATOM 522 O O . ILE A 1 72 ? 9.791 0.547 -30.542 1.00 87.62 72 ILE A O 1
ATOM 526 N N . GLN A 1 73 ? 10.028 2.748 -30.919 1.00 88.69 73 GLN A N 1
ATOM 527 C CA . GLN A 1 73 ? 9.421 3.188 -29.667 1.00 88.69 73 GLN A CA 1
ATOM 528 C C . GLN A 1 73 ? 7.974 2.696 -29.542 1.00 88.69 73 GLN A C 1
ATOM 530 O O . GLN A 1 73 ? 7.592 2.167 -28.497 1.00 88.69 73 GLN A O 1
ATOM 535 N N . GLU A 1 74 ? 7.192 2.803 -30.619 1.00 92.25 74 GLU A N 1
ATOM 536 C CA . GLU A 1 74 ? 5.801 2.343 -30.657 1.00 92.25 74 GLU A CA 1
ATOM 537 C C . GLU A 1 74 ? 5.703 0.822 -30.497 1.00 92.25 74 GLU A C 1
ATOM 539 O O . GLU A 1 74 ? 4.822 0.328 -29.789 1.00 92.25 74 GLU A O 1
ATOM 544 N N . ASP A 1 75 ? 6.643 0.066 -31.070 1.00 91.44 75 ASP A N 1
ATOM 545 C CA . ASP A 1 75 ? 6.713 -1.384 -30.880 1.00 91.44 75 ASP A CA 1
ATOM 546 C C . ASP A 1 75 ? 7.020 -1.751 -29.419 1.00 91.44 75 ASP A C 1
ATOM 548 O O . ASP A 1 75 ? 6.371 -2.633 -28.842 1.00 91.44 75 ASP A O 1
ATOM 552 N N . PHE A 1 76 ? 7.961 -1.052 -28.771 1.00 91.56 76 PHE A N 1
ATOM 553 C CA . PHE A 1 76 ? 8.222 -1.250 -27.343 1.00 91.56 76 PHE A CA 1
ATOM 554 C C . PHE A 1 76 ? 6.999 -0.898 -26.489 1.00 91.56 76 PHE A C 1
ATOM 556 O O . PHE A 1 76 ? 6.639 -1.674 -25.598 1.00 91.56 76 PHE A O 1
ATOM 563 N N . TYR A 1 77 ? 6.320 0.215 -26.776 1.00 94.12 77 TYR A N 1
ATOM 564 C CA . TYR A 1 77 ? 5.078 0.594 -26.099 1.00 94.12 77 TYR A CA 1
ATOM 565 C C . TYR A 1 77 ? 3.982 -0.451 -26.274 1.00 94.12 77 TYR A C 1
ATOM 567 O O . TYR A 1 77 ? 3.344 -0.830 -25.291 1.00 94.12 77 TYR A O 1
ATOM 575 N N . ALA A 1 78 ? 3.792 -0.977 -27.484 1.00 94.81 78 ALA A N 1
ATOM 576 C CA . ALA A 1 78 ? 2.814 -2.023 -27.745 1.00 94.81 78 ALA A CA 1
ATOM 577 C C . ALA A 1 78 ? 3.089 -3.281 -26.908 1.00 94.81 78 ALA A C 1
ATOM 579 O O . ALA A 1 78 ? 2.154 -3.896 -26.385 1.00 94.81 78 ALA A O 1
ATOM 580 N N . ILE A 1 79 ? 4.362 -3.645 -26.728 1.00 92.25 79 ILE A N 1
ATOM 581 C CA . ILE A 1 79 ? 4.756 -4.797 -25.910 1.00 92.25 79 ILE A CA 1
ATOM 582 C C . ILE A 1 79 ? 4.543 -4.523 -24.420 1.00 92.25 79 ILE A C 1
ATOM 584 O O . ILE A 1 79 ? 4.001 -5.385 -23.726 1.00 92.25 79 ILE A O 1
ATOM 588 N N . VAL A 1 80 ? 4.922 -3.341 -23.927 1.00 95.00 80 VAL A N 1
ATOM 589 C CA . VAL A 1 80 ? 4.680 -2.932 -22.533 1.00 95.00 80 VAL A CA 1
ATOM 590 C C . VAL A 1 80 ? 3.178 -2.934 -22.231 1.00 95.00 80 VAL A C 1
ATOM 592 O O . VAL A 1 80 ? 2.740 -3.523 -21.242 1.00 95.00 80 VAL A O 1
ATOM 595 N N . ASP A 1 81 ? 2.368 -2.358 -23.118 1.00 95.69 81 ASP A N 1
ATOM 596 C CA . ASP A 1 81 ? 0.911 -2.329 -23.000 1.00 95.69 81 ASP A CA 1
ATOM 597 C C . ASP A 1 81 ? 0.302 -3.737 -23.049 1.00 95.69 81 ASP A C 1
ATOM 599 O O . ASP A 1 81 ? -0.663 -4.028 -22.336 1.00 95.69 81 ASP A O 1
ATOM 603 N N . TRP A 1 82 ? 0.836 -4.623 -23.893 1.00 95.69 82 TRP A N 1
ATOM 604 C CA . TRP A 1 82 ? 0.408 -6.018 -23.965 1.00 95.69 82 TRP A CA 1
ATOM 605 C C . TRP A 1 82 ? 0.751 -6.786 -22.684 1.00 95.69 82 TRP A C 1
ATOM 607 O O . TRP A 1 82 ? -0.119 -7.467 -22.135 1.00 95.69 82 TRP A O 1
ATOM 617 N N . ALA A 1 83 ? 1.972 -6.630 -22.168 1.00 94.69 83 ALA A N 1
ATOM 618 C CA . ALA A 1 83 ? 2.406 -7.240 -20.915 1.00 94.69 83 ALA A CA 1
ATOM 619 C C . ALA A 1 83 ? 1.541 -6.765 -19.738 1.00 94.69 83 ALA A C 1
ATOM 621 O O . ALA A 1 83 ? 1.046 -7.589 -18.971 1.00 94.69 83 ALA A O 1
ATOM 622 N N . PHE A 1 84 ? 1.252 -5.461 -19.665 1.00 95.88 84 PHE A N 1
ATOM 623 C CA . PHE A 1 84 ? 0.350 -4.893 -18.663 1.00 95.88 84 PHE A CA 1
ATOM 624 C C . PHE A 1 84 ? -1.068 -5.476 -18.745 1.00 95.88 84 PHE A C 1
ATOM 626 O O . PHE A 1 84 ? -1.670 -5.791 -17.720 1.00 95.88 84 PHE A O 1
ATOM 633 N N . LYS A 1 85 ? -1.622 -5.630 -19.957 1.00 96.19 85 LYS A N 1
ATOM 634 C CA . LYS A 1 85 ? -2.955 -6.232 -20.151 1.00 96.19 85 LYS A CA 1
ATOM 635 C C . LYS A 1 85 ? -3.011 -7.682 -19.668 1.00 96.19 85 LYS A C 1
ATOM 637 O O . LYS A 1 85 ? -4.076 -8.122 -19.241 1.00 96.19 85 LYS A O 1
ATOM 642 N N . LEU A 1 86 ? -1.903 -8.416 -19.769 1.00 95.56 86 LEU A N 1
ATOM 643 C CA . LEU A 1 86 ? -1.806 -9.800 -19.315 1.00 95.56 86 LEU A CA 1
ATOM 644 C C . LEU A 1 86 ? -1.642 -9.891 -17.791 1.00 95.56 86 LEU A C 1
ATOM 646 O O . LEU A 1 86 ? -2.365 -10.643 -17.140 1.00 95.56 86 LEU A O 1
ATOM 650 N N . ASP A 1 87 ? -0.700 -9.130 -17.237 1.00 95.31 87 ASP A N 1
ATOM 651 C CA . ASP A 1 87 ? -0.432 -9.042 -15.802 1.00 95.31 87 ASP A CA 1
ATOM 652 C C . ASP A 1 87 ? 0.094 -7.639 -15.452 1.00 95.31 87 ASP A C 1
ATOM 654 O O . ASP A 1 87 ? 1.240 -7.319 -15.784 1.00 95.31 87 ASP A O 1
ATOM 658 N N . PRO A 1 88 ? -0.680 -6.800 -14.740 1.00 96.12 88 PRO A N 1
ATOM 659 C CA . PRO A 1 88 ? -0.227 -5.478 -14.311 1.00 96.12 88 PRO A CA 1
ATOM 660 C C . PRO A 1 88 ? 1.041 -5.496 -13.448 1.00 96.12 88 PRO A C 1
ATOM 662 O O . PRO A 1 88 ? 1.789 -4.520 -13.441 1.00 96.12 88 PRO A O 1
ATOM 665 N N . LEU A 1 89 ? 1.319 -6.598 -12.737 1.00 96.12 89 LEU A N 1
ATOM 666 C CA . LEU A 1 89 ? 2.521 -6.716 -11.905 1.00 96.12 89 LEU A CA 1
ATOM 667 C C . LEU A 1 89 ? 3.801 -6.857 -12.732 1.00 96.12 89 LEU A C 1
ATOM 669 O O . LEU A 1 89 ? 4.882 -6.573 -12.220 1.00 96.12 89 LEU A O 1
ATOM 673 N N . SER A 1 90 ? 3.691 -7.212 -14.017 1.00 94.44 90 SER A N 1
ATOM 674 C CA . SER A 1 90 ? 4.832 -7.251 -14.939 1.00 94.44 90 SER A CA 1
ATOM 675 C C . SER A 1 90 ? 5.510 -5.887 -15.114 1.00 94.44 90 SER A C 1
ATOM 677 O O . SER A 1 90 ? 6.688 -5.837 -15.468 1.00 94.44 90 SER A O 1
ATOM 679 N N . CYS A 1 91 ? 4.824 -4.782 -14.798 1.00 95.31 91 CYS A N 1
ATOM 680 C CA . CYS A 1 91 ? 5.427 -3.452 -14.756 1.00 95.31 91 CYS A CA 1
ATOM 681 C C . CYS A 1 91 ? 6.590 -3.354 -13.762 1.00 95.31 91 CYS A C 1
ATOM 683 O O . CYS A 1 91 ? 7.550 -2.655 -14.052 1.00 95.31 91 CYS A O 1
ATOM 685 N N . ILE A 1 92 ? 6.548 -4.073 -12.635 1.00 96.06 92 ILE A N 1
ATOM 686 C CA . ILE A 1 92 ? 7.581 -4.006 -11.589 1.00 96.06 92 ILE A CA 1
ATOM 687 C C . ILE A 1 92 ? 8.957 -4.450 -12.122 1.00 96.06 92 ILE A C 1
ATOM 689 O O . ILE A 1 92 ? 9.899 -3.657 -12.059 1.00 96.06 92 ILE A O 1
ATOM 693 N N . PRO A 1 93 ? 9.120 -5.663 -12.690 1.00 94.12 93 PRO A N 1
ATOM 694 C CA . PRO A 1 93 ? 10.412 -6.077 -13.220 1.00 94.12 93 PRO A CA 1
ATOM 695 C C . PRO A 1 93 ? 10.785 -5.310 -14.490 1.00 94.12 93 PRO A C 1
ATOM 697 O O . PRO A 1 93 ? 11.967 -5.058 -14.710 1.00 94.12 93 PRO A O 1
ATOM 700 N N . MET A 1 94 ? 9.812 -4.918 -15.328 1.00 92.88 94 MET A N 1
ATOM 701 C CA . MET A 1 94 ? 10.093 -4.094 -16.510 1.00 92.88 94 MET A CA 1
ATOM 702 C C . MET A 1 94 ? 10.686 -2.739 -16.111 1.00 92.88 94 MET A C 1
ATOM 704 O O . MET A 1 94 ? 11.683 -2.334 -16.704 1.00 92.88 94 MET A O 1
ATOM 708 N N . HIS A 1 95 ? 10.138 -2.093 -15.079 1.00 94.19 95 HIS A N 1
ATOM 709 C CA . HIS A 1 95 ? 10.676 -0.855 -14.517 1.00 94.19 95 HIS A CA 1
ATOM 710 C C . HIS A 1 95 ? 12.088 -1.076 -13.975 1.00 94.19 95 HIS A C 1
ATOM 712 O O . HIS A 1 95 ? 13.030 -0.467 -14.459 1.00 94.19 95 HIS A O 1
ATOM 718 N N . GLY A 1 96 ? 12.279 -2.041 -13.068 1.00 92.44 96 GLY A N 1
ATOM 719 C CA . GLY A 1 96 ? 13.590 -2.267 -12.450 1.00 92.44 96 GLY A CA 1
ATOM 720 C C . GLY A 1 96 ? 14.701 -2.651 -13.441 1.00 92.44 96 GLY A C 1
ATOM 721 O O . GLY A 1 96 ? 15.864 -2.292 -13.248 1.00 92.44 96 GLY A O 1
ATOM 722 N N . ILE A 1 97 ? 14.367 -3.349 -14.535 1.00 90.06 97 ILE A N 1
ATOM 723 C CA . ILE A 1 97 ? 15.313 -3.600 -15.632 1.00 90.06 97 ILE A CA 1
ATOM 724 C C . ILE A 1 97 ? 15.630 -2.304 -16.386 1.00 90.06 97 ILE A C 1
ATOM 726 O O . ILE A 1 97 ? 16.802 -2.081 -16.691 1.00 90.06 97 ILE A O 1
ATOM 730 N N . THR A 1 98 ? 14.619 -1.488 -16.691 1.00 90.62 98 THR A N 1
ATOM 731 C CA . THR A 1 98 ? 14.767 -0.213 -17.414 1.00 90.62 98 THR A CA 1
ATOM 732 C C . THR A 1 98 ? 15.642 0.755 -16.618 1.00 90.62 98 THR A C 1
ATOM 734 O O . THR A 1 98 ? 16.666 1.187 -17.143 1.00 90.62 98 THR A O 1
ATOM 737 N N . ASP A 1 99 ? 15.371 0.943 -15.322 1.00 89.56 99 ASP A N 1
ATOM 738 C CA . ASP A 1 99 ? 16.177 1.776 -14.413 1.00 89.56 99 ASP A CA 1
ATOM 739 C C . ASP A 1 99 ? 17.648 1.367 -14.409 1.00 89.56 99 ASP A C 1
ATOM 741 O O . ASP A 1 99 ? 18.555 2.197 -14.406 1.00 89.56 99 ASP A O 1
ATOM 745 N N . ARG A 1 100 ? 17.911 0.055 -14.415 1.00 88.44 100 ARG A N 1
ATOM 746 C CA . ARG A 1 100 ? 19.280 -0.463 -14.422 1.00 88.44 100 ARG A CA 1
ATOM 747 C C . ARG A 1 100 ? 20.010 -0.120 -15.719 1.00 88.44 100 ARG A C 1
ATOM 749 O O . ARG A 1 100 ? 21.218 0.102 -15.676 1.00 88.44 100 ARG A O 1
ATOM 756 N N . TYR A 1 101 ? 19.314 -0.112 -16.855 1.00 86.06 101 TYR A N 1
ATOM 757 C CA . TYR A 1 101 ? 19.902 0.303 -18.128 1.00 86.06 101 TYR A CA 1
ATOM 758 C C . TYR A 1 101 ? 20.121 1.815 -18.182 1.00 86.06 101 TYR A C 1
ATOM 760 O O . TYR A 1 101 ? 21.197 2.224 -18.611 1.00 86.06 101 TYR A O 1
ATOM 768 N N . ILE A 1 102 ? 19.181 2.612 -17.667 1.00 87.06 102 ILE A N 1
ATOM 769 C CA . ILE A 1 102 ? 19.332 4.069 -17.530 1.00 87.06 102 ILE A CA 1
ATOM 770 C C . ILE A 1 102 ? 20.567 4.387 -16.673 1.00 87.06 102 ILE A C 1
ATOM 772 O O . ILE A 1 102 ? 21.476 5.082 -17.117 1.00 87.06 102 ILE A O 1
ATOM 776 N N . ALA A 1 103 ? 20.686 3.785 -15.485 1.00 85.12 103 ALA A N 1
ATOM 777 C CA . ALA A 1 103 ? 21.831 3.993 -14.593 1.00 85.12 103 ALA A CA 1
ATOM 778 C C . ALA A 1 103 ? 23.167 3.458 -15.156 1.00 85.12 103 ALA A C 1
ATOM 780 O O . ALA A 1 103 ? 24.245 3.877 -14.726 1.00 85.12 103 ALA A O 1
ATOM 781 N N . GLY A 1 104 ? 23.105 2.487 -16.072 1.00 77.81 104 GLY A N 1
ATOM 782 C CA . GLY A 1 104 ? 24.264 1.849 -16.692 1.00 77.81 104 GLY A CA 1
ATOM 783 C C . GLY A 1 104 ? 24.810 2.577 -17.923 1.00 77.81 104 GLY A C 1
ATOM 784 O O . GLY A 1 104 ? 25.959 2.331 -18.296 1.00 77.81 104 GLY A O 1
ATOM 785 N N . GLN A 1 105 ? 24.031 3.460 -18.551 1.00 68.12 105 GLN A N 1
ATOM 786 C CA . GLN A 1 105 ? 24.472 4.228 -19.714 1.00 68.12 105 GLN A CA 1
ATOM 787 C C . GLN A 1 105 ? 25.448 5.329 -19.288 1.00 68.12 105 GLN A C 1
ATOM 789 O O . GLN A 1 105 ? 25.080 6.324 -18.676 1.00 68.12 105 GLN A O 1
ATOM 794 N N . LYS A 1 106 ? 26.731 5.127 -19.605 1.00 55.75 106 LYS A N 1
ATOM 795 C CA . LYS A 1 106 ? 27.822 6.079 -19.329 1.00 55.75 106 LYS A CA 1
ATOM 796 C C . LYS A 1 106 ? 28.373 6.760 -20.584 1.00 55.75 106 LYS A C 1
ATOM 798 O O . LYS A 1 106 ? 29.297 7.558 -20.474 1.00 55.75 106 LYS A O 1
ATOM 803 N N . THR A 1 107 ? 27.856 6.427 -21.765 1.00 54.78 107 THR A N 1
ATOM 804 C CA . THR A 1 107 ? 28.439 6.827 -23.051 1.00 54.78 107 THR A CA 1
ATOM 805 C C . THR A 1 107 ? 27.536 7.848 -23.742 1.00 54.78 107 THR A C 1
ATOM 807 O O . THR A 1 107 ? 26.406 7.521 -24.091 1.00 54.78 107 THR A O 1
ATOM 810 N N . GLU A 1 108 ? 28.045 9.062 -23.987 1.00 56.47 108 GLU A N 1
ATOM 811 C CA . GLU A 1 108 ? 27.321 10.180 -24.634 1.00 56.47 108 GLU A CA 1
ATOM 812 C C . GLU A 1 108 ? 26.797 9.857 -26.052 1.00 56.47 108 GLU A C 1
ATOM 814 O O . GLU A 1 108 ? 25.937 10.557 -26.578 1.00 56.47 108 GLU A O 1
ATOM 819 N N . VAL A 1 109 ? 27.276 8.771 -26.664 1.00 52.50 109 VAL A N 1
ATOM 820 C CA . VAL A 1 109 ? 26.943 8.337 -28.033 1.00 52.50 109 VAL A CA 1
ATOM 821 C C . VAL A 1 109 ? 25.567 7.662 -28.140 1.00 52.50 109 VAL A C 1
ATOM 823 O O . VAL A 1 109 ? 25.000 7.593 -29.224 1.00 52.50 109 VAL A O 1
ATOM 826 N N . ALA A 1 110 ? 24.993 7.201 -27.025 1.00 63.28 110 ALA A N 1
ATOM 827 C CA . ALA A 1 110 ? 23.711 6.490 -27.001 1.00 63.28 110 ALA A CA 1
ATOM 828 C C . ALA A 1 110 ? 22.522 7.392 -26.607 1.00 63.28 110 ALA A C 1
ATOM 830 O O . ALA A 1 110 ? 21.567 6.908 -26.001 1.00 63.28 110 ALA A O 1
ATOM 831 N N . GLY A 1 111 ? 22.565 8.690 -26.938 1.00 75.31 111 GLY A N 1
ATOM 832 C CA . GLY A 1 111 ? 21.561 9.676 -26.511 1.00 75.31 111 GLY A CA 1
ATOM 833 C C . GLY A 1 111 ? 20.122 9.291 -26.872 1.00 75.31 111 GLY A C 1
ATOM 834 O O . GLY A 1 111 ? 19.241 9.352 -26.019 1.00 75.31 111 GLY A O 1
ATOM 835 N N . TYR A 1 112 ? 19.889 8.795 -28.091 1.00 79.00 112 TYR A N 1
ATOM 836 C CA . TYR A 1 112 ? 18.584 8.259 -28.494 1.00 79.00 112 TYR A CA 1
ATOM 837 C C . TYR A 1 112 ? 18.120 7.095 -27.601 1.00 79.00 112 TYR A C 1
ATOM 839 O O . TYR A 1 112 ? 16.959 7.038 -27.202 1.00 79.00 112 TYR A O 1
ATOM 847 N N . VAL A 1 113 ? 19.022 6.171 -27.251 1.00 82.12 113 VAL A N 1
ATOM 848 C CA . VAL A 1 113 ? 18.685 5.014 -26.406 1.00 82.12 113 VAL A CA 1
ATOM 849 C C . VAL A 1 113 ? 18.362 5.465 -24.980 1.00 82.12 113 VAL A C 1
ATOM 851 O O . VAL A 1 113 ? 17.490 4.869 -24.355 1.00 82.12 113 VAL A O 1
ATOM 854 N N . SER A 1 114 ? 19.021 6.508 -24.466 1.00 84.75 114 SER A N 1
ATOM 855 C CA . SER A 1 114 ? 18.665 7.121 -23.178 1.00 84.75 114 SER A CA 1
ATOM 856 C C . SER A 1 114 ? 17.250 7.692 -23.205 1.00 84.75 114 SER A C 1
ATOM 858 O O . SER A 1 114 ? 16.437 7.323 -22.366 1.00 84.75 114 SER A O 1
ATOM 860 N N . VAL A 1 115 ? 16.922 8.495 -24.226 1.00 87.31 115 VAL A N 1
ATOM 861 C CA . VAL A 1 115 ? 15.574 9.069 -24.394 1.00 87.31 115 VAL A CA 1
ATOM 862 C C . VAL A 1 115 ? 14.515 7.970 -24.499 1.00 87.31 115 VAL A C 1
ATOM 864 O O . VAL A 1 115 ? 13.496 8.032 -23.818 1.00 87.31 115 VAL A O 1
ATOM 867 N N . LEU A 1 116 ? 14.773 6.922 -25.288 1.00 88.38 116 LEU A N 1
ATOM 868 C CA . LEU A 1 116 ? 13.867 5.780 -25.411 1.00 88.38 116 LEU A CA 1
ATOM 869 C C . LEU A 1 116 ? 13.643 5.072 -24.065 1.00 88.38 116 LEU A C 1
ATOM 871 O O . LEU A 1 116 ? 12.522 4.665 -23.766 1.00 88.38 116 LEU A O 1
ATOM 875 N N . LEU A 1 117 ? 14.691 4.888 -23.259 1.00 90.38 117 LEU A N 1
ATOM 876 C CA . LEU A 1 117 ? 14.568 4.251 -21.947 1.00 90.38 117 LEU A CA 1
ATOM 877 C C . LEU A 1 117 ? 13.782 5.118 -20.956 1.00 90.38 117 LEU A C 1
ATOM 879 O O . LEU A 1 117 ? 12.930 4.569 -20.261 1.00 90.38 117 LEU A O 1
ATOM 883 N N . ASP A 1 118 ? 14.015 6.431 -20.930 1.00 91.69 118 ASP A N 1
ATOM 884 C CA . ASP A 1 118 ? 13.275 7.383 -20.083 1.00 91.69 118 ASP A CA 1
ATOM 885 C C . ASP A 1 118 ? 11.777 7.407 -20.446 1.00 91.69 118 ASP A C 1
ATOM 887 O O . ASP A 1 118 ? 10.889 7.390 -19.584 1.00 91.69 118 ASP A O 1
ATOM 891 N N . ASP A 1 119 ? 11.477 7.375 -21.744 1.00 92.69 119 ASP A N 1
ATOM 892 C CA . ASP A 1 119 ? 10.119 7.284 -22.278 1.00 92.69 119 ASP A CA 1
ATOM 893 C C . ASP A 1 119 ? 9.438 5.959 -21.885 1.00 92.69 119 ASP A C 1
ATOM 895 O O . ASP A 1 119 ? 8.264 5.927 -21.485 1.00 92.69 119 ASP A O 1
ATOM 899 N N . LEU A 1 120 ? 10.178 4.847 -21.933 1.00 93.69 120 LEU A N 1
ATOM 900 C CA . LEU A 1 120 ? 9.687 3.539 -21.499 1.00 93.69 120 LEU A CA 1
ATOM 901 C C . LEU A 1 120 ? 9.452 3.469 -19.989 1.00 93.69 120 LEU A C 1
ATOM 903 O O . LEU A 1 120 ? 8.400 2.974 -19.575 1.00 93.69 120 LEU A O 1
ATOM 907 N N . GLU A 1 121 ? 10.380 3.973 -19.174 1.00 94.31 121 GLU A N 1
ATOM 908 C CA . GLU A 1 121 ? 10.225 4.086 -17.719 1.00 94.31 121 GLU A CA 1
ATOM 909 C C . GLU A 1 121 ? 8.954 4.882 -17.394 1.00 94.31 121 GLU A C 1
ATOM 911 O O . GLU A 1 121 ? 8.076 4.402 -16.668 1.00 94.31 121 GLU A O 1
ATOM 916 N N . SER A 1 122 ? 8.791 6.048 -18.026 1.00 96.25 122 SER A N 1
ATOM 917 C CA . SER A 1 122 ? 7.617 6.909 -17.871 1.00 96.25 122 SER A CA 1
ATOM 918 C C . SER A 1 122 ? 6.319 6.174 -18.216 1.00 96.25 122 SER A C 1
ATOM 920 O O . SER A 1 122 ? 5.350 6.202 -17.447 1.00 96.25 122 SER A O 1
ATOM 922 N N . ARG A 1 123 ? 6.283 5.455 -19.347 1.00 96.38 123 ARG A N 1
ATOM 923 C CA . ARG A 1 123 ? 5.109 4.673 -19.759 1.00 96.38 123 ARG A CA 1
ATOM 924 C C . ARG A 1 123 ? 4.781 3.559 -18.765 1.00 96.38 123 ARG A C 1
ATOM 926 O O . ARG A 1 123 ? 3.610 3.399 -18.404 1.00 96.38 123 ARG A O 1
ATOM 933 N N . ILE A 1 124 ? 5.784 2.807 -18.309 1.00 96.00 124 ILE A N 1
ATOM 934 C CA . ILE A 1 124 ? 5.620 1.727 -17.324 1.00 96.00 124 ILE A CA 1
ATOM 935 C C . ILE A 1 124 ? 5.066 2.290 -16.010 1.00 96.00 124 ILE A C 1
ATOM 937 O O . ILE A 1 124 ? 4.094 1.750 -15.472 1.00 96.00 124 ILE A O 1
ATOM 941 N N . THR A 1 125 ? 5.622 3.403 -15.534 1.00 96.81 125 THR A N 1
ATOM 942 C CA . THR A 1 125 ? 5.195 4.085 -14.307 1.00 96.81 125 THR A CA 1
ATOM 943 C C . THR A 1 125 ? 3.748 4.557 -14.387 1.00 96.81 125 THR A C 1
ATOM 945 O O . THR A 1 125 ? 2.983 4.346 -13.442 1.00 96.81 125 THR A O 1
ATOM 948 N N . ILE A 1 126 ? 3.319 5.123 -15.520 1.00 97.62 126 ILE A N 1
ATOM 949 C CA . ILE A 1 126 ? 1.921 5.533 -15.741 1.00 97.62 126 ILE A CA 1
ATOM 950 C C . ILE A 1 126 ? 0.974 4.328 -15.682 1.00 97.62 126 ILE A C 1
ATOM 952 O O . ILE A 1 126 ? -0.067 4.383 -15.022 1.00 97.62 126 ILE A O 1
ATOM 956 N N . LEU A 1 127 ? 1.317 3.229 -16.359 1.00 97.62 127 LEU A N 1
ATOM 957 C CA . LEU A 1 127 ? 0.486 2.022 -16.380 1.00 97.62 127 LEU A CA 1
ATOM 958 C C . LEU A 1 127 ? 0.360 1.394 -14.992 1.00 97.62 127 LEU A C 1
ATOM 960 O O . LEU A 1 127 ? -0.748 1.053 -14.571 1.00 97.62 127 LEU A O 1
ATOM 964 N N . PHE A 1 128 ? 1.475 1.276 -14.272 1.00 97.75 128 PHE A N 1
ATOM 965 C CA . PHE A 1 128 ? 1.470 0.738 -12.920 1.00 97.75 128 PHE A CA 1
ATOM 966 C C . PHE A 1 128 ? 0.690 1.640 -11.965 1.00 97.75 128 PHE A C 1
ATOM 968 O O . PHE A 1 128 ? -0.153 1.152 -11.217 1.00 97.75 128 PHE A O 1
ATOM 975 N N . SER A 1 129 ? 0.882 2.958 -12.052 1.00 97.81 129 SER A N 1
ATOM 976 C CA . SER A 1 129 ? 0.122 3.931 -11.260 1.00 97.81 129 SER A CA 1
ATOM 977 C C . SER A 1 129 ? -1.381 3.801 -11.492 1.00 97.81 129 SER A C 1
ATOM 979 O O . SER A 1 129 ? -2.140 3.788 -10.527 1.00 97.81 129 SER A O 1
ATOM 981 N N . ARG A 1 130 ? -1.820 3.591 -12.742 1.00 98.00 130 ARG A N 1
ATOM 982 C CA . ARG A 1 130 ? -3.231 3.317 -13.049 1.00 98.00 130 ARG A CA 1
ATOM 983 C C . ARG A 1 130 ? -3.736 2.051 -12.354 1.00 98.00 130 ARG A C 1
ATOM 985 O O . ARG A 1 130 ? -4.832 2.059 -11.808 1.00 98.00 130 ARG A O 1
ATOM 992 N N . PHE A 1 131 ? -2.949 0.977 -12.341 1.00 98.06 131 PHE A N 1
ATOM 993 C CA . PHE A 1 131 ? -3.306 -0.236 -11.600 1.00 98.06 131 PHE A CA 1
ATOM 994 C C . PHE A 1 131 ? -3.435 0.023 -10.088 1.00 98.06 131 PHE A C 1
ATOM 996 O O . PHE A 1 131 ? -4.387 -0.448 -9.461 1.00 98.06 131 PHE A O 1
ATOM 1003 N N . VAL A 1 132 ? -2.514 0.796 -9.503 1.00 98.25 132 VAL A N 1
ATOM 1004 C CA . VAL A 1 132 ? -2.579 1.197 -8.087 1.00 98.25 132 VAL A CA 1
ATOM 1005 C C . VAL A 1 132 ? -3.831 2.036 -7.813 1.00 98.25 132 VAL A C 1
ATOM 1007 O O . VAL A 1 132 ? -4.507 1.817 -6.806 1.00 98.25 132 VAL A O 1
ATOM 1010 N N . ASP A 1 133 ? -4.168 2.961 -8.711 1.00 98.12 133 ASP A N 1
ATOM 1011 C CA . ASP A 1 133 ? -5.362 3.804 -8.616 1.00 98.12 133 ASP A CA 1
ATOM 1012 C C . ASP A 1 133 ? -6.645 2.985 -8.696 1.00 98.12 133 ASP A C 1
ATOM 1014 O O . ASP A 1 133 ? -7.543 3.171 -7.874 1.00 98.12 133 ASP A O 1
ATOM 1018 N N . ASP A 1 134 ? -6.710 2.021 -9.612 1.00 96.88 134 ASP A N 1
ATOM 1019 C CA . ASP A 1 134 ? -7.834 1.097 -9.716 1.00 96.88 134 ASP A CA 1
ATOM 1020 C C . ASP A 1 134 ? -7.990 0.272 -8.430 1.00 96.88 134 ASP A C 1
ATOM 1022 O O . ASP A 1 134 ? -9.107 0.110 -7.932 1.00 96.88 134 ASP A O 1
ATOM 1026 N N . ALA A 1 135 ? -6.888 -0.214 -7.846 1.00 96.19 135 ALA A N 1
ATOM 1027 C CA . ALA A 1 135 ? -6.912 -0.924 -6.568 1.00 96.19 135 ALA A CA 1
ATOM 1028 C C . ALA A 1 135 ? -7.431 -0.031 -5.426 1.00 96.19 135 ALA A C 1
ATOM 1030 O O . ALA A 1 135 ? -8.295 -0.464 -4.658 1.00 96.19 135 ALA A O 1
ATOM 1031 N N . CYS A 1 136 ? -6.968 1.221 -5.346 1.00 97.25 136 CYS A N 1
ATOM 1032 C CA . CYS A 1 136 ? -7.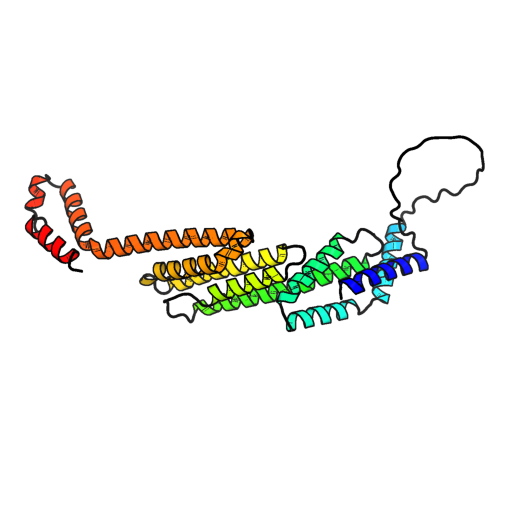458 2.207 -4.378 1.00 97.25 136 CYS A CA 1
ATOM 1033 C C . CYS A 1 136 ? -8.956 2.481 -4.570 1.00 97.25 136 CYS A C 1
ATOM 1035 O O . CYS A 1 136 ? -9.724 2.425 -3.611 1.00 97.25 136 CYS A O 1
ATOM 1037 N N . PHE A 1 137 ? -9.400 2.678 -5.811 1.00 95.56 137 PHE A N 1
ATOM 1038 C CA . PHE A 1 137 ? -10.807 2.891 -6.133 1.00 95.56 137 PHE A CA 1
ATOM 1039 C C . PHE A 1 137 ? -11.681 1.693 -5.728 1.00 95.56 137 PHE A C 1
ATOM 1041 O O . PHE A 1 137 ? -12.786 1.869 -5.206 1.00 95.56 137 PHE A O 1
ATOM 1048 N N . GLN A 1 138 ? -11.199 0.457 -5.917 1.00 92.69 138 GLN A N 1
ATOM 1049 C CA . GLN A 1 138 ? -11.920 -0.728 -5.441 1.00 92.69 138 GLN A CA 1
ATOM 1050 C C . GLN A 1 138 ? -12.056 -0.745 -3.917 1.00 92.69 138 GLN A C 1
ATOM 1052 O O . GLN A 1 138 ? -13.111 -1.146 -3.429 1.00 92.69 138 GLN A O 1
ATOM 1057 N N . VAL A 1 139 ? -11.029 -0.317 -3.175 1.00 94.00 139 VAL A N 1
ATOM 1058 C CA . VAL A 1 139 ? -11.081 -0.183 -1.710 1.00 94.00 139 VAL A CA 1
ATOM 1059 C C . VAL A 1 139 ? -12.130 0.853 -1.311 1.00 94.00 139 VAL A C 1
ATOM 1061 O O . VAL A 1 139 ? -13.041 0.525 -0.554 1.00 94.00 139 VAL A O 1
ATOM 1064 N N . GLU A 1 140 ? -12.080 2.059 -1.880 1.00 92.94 140 GLU A N 1
ATOM 1065 C CA . GLU A 1 140 ? -13.031 3.138 -1.575 1.00 92.94 140 GLU A CA 1
ATOM 1066 C C . GLU A 1 140 ? -14.484 2.739 -1.854 1.00 92.94 140 GLU A C 1
ATOM 1068 O O . GLU A 1 140 ? -15.392 3.061 -1.086 1.00 92.94 140 GLU A O 1
ATOM 1073 N N . LYS A 1 141 ? -14.728 1.965 -2.916 1.00 88.62 141 LYS A N 1
ATOM 1074 C CA . LYS A 1 141 ? -16.070 1.488 -3.270 1.00 88.62 141 LYS A CA 1
ATOM 1075 C C . LYS A 1 141 ? -16.715 0.614 -2.182 1.00 88.62 141 LYS A C 1
ATOM 1077 O O . LYS A 1 141 ? -17.948 0.546 -2.130 1.00 88.62 141 LYS A O 1
ATOM 1082 N N . TYR A 1 142 ? -15.934 -0.038 -1.312 1.00 80.12 142 TYR A N 1
ATOM 1083 C CA . TYR A 1 142 ? -16.482 -0.836 -0.206 1.00 80.12 142 TYR A CA 1
ATOM 1084 C C . TYR A 1 142 ? -17.183 0.006 0.863 1.00 80.12 142 TYR A C 1
ATOM 1086 O O . TYR A 1 142 ? -18.052 -0.536 1.543 1.00 80.12 142 TYR A O 1
ATOM 1094 N N . GLU A 1 143 ? -16.905 1.312 0.957 1.00 71.62 143 GLU A N 1
ATOM 1095 C CA . GLU A 1 143 ? -17.546 2.227 1.916 1.00 71.62 143 GLU A CA 1
ATOM 1096 C C . GLU A 1 143 ? -19.083 2.105 1.916 1.00 71.62 143 GLU A C 1
ATOM 1098 O O . GLU A 1 143 ? -19.727 2.201 2.956 1.00 71.62 143 GLU A O 1
ATOM 1103 N N . ARG A 1 144 ? -19.690 1.837 0.752 1.00 61.97 144 ARG A N 1
ATOM 1104 C CA . ARG A 1 144 ? -21.148 1.911 0.559 1.00 61.97 144 ARG A CA 1
ATOM 1105 C C . ARG A 1 144 ? -21.916 0.611 0.832 1.00 61.97 144 ARG A C 1
ATOM 1107 O O . ARG A 1 144 ? -23.140 0.656 0.865 1.00 61.97 144 ARG A O 1
ATOM 1114 N N . ASN A 1 145 ? -21.243 -0.537 0.977 1.00 56.34 145 ASN A N 1
ATOM 1115 C CA . ASN A 1 145 ? -21.881 -1.859 0.808 1.00 56.34 145 ASN A CA 1
ATOM 1116 C C . ASN A 1 145 ? -21.634 -2.881 1.935 1.00 56.34 145 ASN A C 1
ATOM 1118 O O . ASN A 1 145 ? -21.921 -4.065 1.749 1.00 56.34 145 ASN A O 1
ATOM 1122 N N . VAL A 1 146 ? -21.104 -2.482 3.092 1.00 60.84 146 VAL A N 1
ATOM 1123 C CA . VAL A 1 146 ? -20.657 -3.444 4.113 1.00 60.84 146 VAL A CA 1
ATOM 1124 C C . VAL A 1 146 ? -21.582 -3.437 5.330 1.00 60.84 146 VAL A C 1
ATOM 1126 O O . VAL A 1 146 ? -21.781 -2.413 5.977 1.00 60.84 146 VAL A O 1
ATOM 1129 N N . LYS A 1 147 ? -22.139 -4.612 5.659 1.00 60.56 147 LYS A N 1
ATOM 1130 C CA . LYS A 1 147 ? -22.664 -4.882 7.006 1.00 60.56 147 LYS A CA 1
ATOM 1131 C C . LYS A 1 147 ? -21.492 -4.728 7.974 1.00 60.56 147 LYS A C 1
ATOM 1133 O O . LYS A 1 147 ? -20.488 -5.399 7.772 1.00 60.56 147 LYS A O 1
ATOM 1138 N N . GLN A 1 148 ? -21.614 -3.867 8.978 1.00 63.22 148 GLN A N 1
ATOM 1139 C CA . GLN A 1 148 ? -20.521 -3.427 9.860 1.00 63.22 148 GLN A CA 1
ATOM 1140 C C . GLN A 1 148 ? -20.050 -4.476 10.878 1.00 63.22 148 GLN A C 1
ATOM 1142 O O . GLN A 1 148 ? -19.893 -4.198 12.063 1.00 63.22 148 GLN A O 1
ATOM 1147 N N . VAL A 1 149 ? -19.867 -5.714 10.437 1.00 65.06 149 VAL A N 1
ATOM 1148 C CA . VAL A 1 149 ? -19.395 -6.801 11.286 1.00 65.06 149 VAL A CA 1
ATOM 1149 C C . VAL A 1 149 ? -18.363 -7.600 10.508 1.00 65.06 149 VAL A C 1
ATOM 1151 O O . VAL A 1 149 ? -18.636 -8.042 9.388 1.00 65.06 149 VAL A O 1
ATOM 1154 N N . GLY A 1 150 ? -17.204 -7.814 11.125 1.00 82.75 150 GLY A N 1
ATOM 1155 C CA . GLY A 1 150 ? -16.137 -8.641 10.594 1.00 82.75 150 GLY A CA 1
ATOM 1156 C C . GLY A 1 150 ? -15.081 -7.892 9.787 1.00 82.75 150 GLY A C 1
ATOM 1157 O O . GLY A 1 150 ? -15.079 -6.670 9.617 1.00 82.75 150 GLY A O 1
ATOM 1158 N N . VAL A 1 151 ? -14.152 -8.694 9.271 1.00 91.44 151 VAL A N 1
ATOM 1159 C CA . VAL A 1 151 ? -12.994 -8.224 8.514 1.00 91.44 151 VAL A CA 1
ATOM 1160 C C . VAL A 1 151 ? -13.400 -7.859 7.089 1.00 91.44 151 VAL A C 1
ATOM 1162 O O . VAL A 1 151 ? -13.977 -8.670 6.358 1.00 91.44 151 VAL A O 1
ATOM 1165 N N . VAL A 1 152 ? -13.049 -6.650 6.660 1.00 92.12 152 VAL A N 1
ATOM 1166 C CA . VAL A 1 152 ? -13.281 -6.175 5.299 1.00 92.12 152 VAL A CA 1
ATOM 1167 C C . VAL A 1 152 ? -12.421 -6.968 4.301 1.00 92.12 152 VAL A C 1
ATOM 1169 O O . VAL A 1 152 ? -11.221 -7.163 4.521 1.00 92.12 152 VAL A O 1
ATOM 1172 N N . PRO A 1 153 ? -12.978 -7.415 3.158 1.00 91.50 153 PRO A N 1
ATOM 1173 C CA . PRO A 1 153 ? -12.283 -8.345 2.264 1.00 91.50 153 PRO A CA 1
ATOM 1174 C C . PRO A 1 153 ? -10.990 -7.811 1.643 1.00 91.50 153 PRO A C 1
ATOM 1176 O O . PRO A 1 153 ? -10.157 -8.601 1.200 1.00 91.50 153 PRO A O 1
ATOM 1179 N N . TYR A 1 154 ? -10.825 -6.489 1.554 1.00 93.88 154 TYR A N 1
ATOM 1180 C CA . TYR A 1 154 ? -9.632 -5.899 0.952 1.00 93.88 154 TYR A CA 1
ATOM 1181 C C . TYR A 1 154 ? -8.379 -6.060 1.826 1.00 93.88 154 TYR A C 1
ATOM 1183 O O . TYR A 1 154 ? -7.283 -6.073 1.277 1.00 93.88 154 TYR A O 1
ATOM 1191 N N . ILE A 1 155 ? -8.513 -6.264 3.143 1.00 95.44 155 ILE A N 1
ATOM 1192 C CA . ILE A 1 155 ? -7.372 -6.482 4.050 1.00 95.44 155 ILE A CA 1
ATOM 1193 C C . ILE A 1 155 ? -6.585 -7.754 3.692 1.00 95.44 155 ILE A C 1
ATOM 1195 O O . ILE A 1 155 ? -5.412 -7.637 3.335 1.00 95.44 155 ILE A O 1
ATOM 1199 N N . PRO A 1 156 ? -7.186 -8.962 3.693 1.00 94.31 156 PRO A N 1
ATOM 1200 C CA . PRO A 1 156 ? -6.459 -10.178 3.326 1.00 94.31 156 PRO A CA 1
ATOM 1201 C C . PRO A 1 156 ? -6.102 -10.240 1.833 1.00 94.31 156 PRO A C 1
ATOM 1203 O O . PRO A 1 156 ? -5.199 -10.971 1.440 1.00 94.31 156 PRO A O 1
ATOM 1206 N N . ARG A 1 157 ? -6.794 -9.489 0.966 1.00 95.31 157 ARG A N 1
ATOM 1207 C CA . ARG A 1 157 ? -6.419 -9.389 -0.456 1.00 95.31 157 ARG A CA 1
ATOM 1208 C C . ARG A 1 157 ? -5.165 -8.548 -0.652 1.00 95.31 157 ARG A C 1
ATOM 1210 O O . ARG A 1 157 ? -4.345 -8.886 -1.500 1.00 95.31 157 ARG A O 1
ATOM 1217 N N . PHE A 1 158 ? -5.009 -7.479 0.125 1.00 97.50 158 PHE A N 1
ATOM 1218 C CA . PHE A 1 158 ? -3.820 -6.643 0.071 1.00 97.50 158 PHE A CA 1
ATOM 1219 C C . PHE A 1 158 ? -2.565 -7.419 0.474 1.00 97.50 158 PHE A C 1
ATOM 1221 O O . PHE A 1 158 ? -1.561 -7.316 -0.220 1.00 97.50 158 PHE A O 1
ATOM 1228 N N . SER A 1 159 ? -2.618 -8.252 1.520 1.00 96.00 159 SER A N 1
ATOM 1229 C CA . SER A 1 159 ? -1.452 -9.063 1.905 1.00 96.00 159 SER A CA 1
ATOM 1230 C C . SER A 1 159 ? -1.016 -10.023 0.794 1.00 96.00 159 SER A C 1
ATOM 1232 O O . SER A 1 159 ? 0.173 -10.139 0.507 1.00 96.00 159 SER A O 1
ATOM 1234 N N . GLN A 1 160 ? -1.974 -10.655 0.109 1.00 96.06 160 GLN A N 1
ATOM 1235 C CA . GLN A 1 160 ? -1.696 -11.508 -1.049 1.00 96.06 160 GLN A CA 1
ATOM 1236 C C . GLN A 1 160 ? -1.094 -10.711 -2.209 1.00 96.06 160 GLN A C 1
ATOM 1238 O O . GLN A 1 160 ? -0.146 -11.172 -2.841 1.00 96.06 160 GLN A O 1
ATOM 1243 N N . LEU A 1 161 ? -1.627 -9.518 -2.487 1.00 97.25 161 LEU A N 1
ATOM 1244 C CA . LEU A 1 161 ? -1.092 -8.626 -3.512 1.00 97.25 161 LEU A CA 1
ATOM 1245 C C . LEU A 1 161 ? 0.348 -8.211 -3.187 1.00 97.25 161 LEU A C 1
ATOM 1247 O O . LEU A 1 161 ? 1.212 -8.355 -4.044 1.00 97.25 161 LEU A O 1
ATOM 1251 N N . ALA A 1 162 ? 0.611 -7.765 -1.958 1.00 97.62 162 ALA A N 1
ATOM 1252 C CA . ALA A 1 162 ? 1.940 -7.366 -1.509 1.00 97.62 162 ALA A CA 1
ATOM 1253 C C . ALA A 1 162 ? 2.938 -8.525 -1.615 1.00 97.62 162 ALA A C 1
ATOM 1255 O O . ALA A 1 162 ? 3.998 -8.369 -2.211 1.00 97.62 162 ALA A O 1
ATOM 1256 N N . ALA A 1 163 ? 2.564 -9.727 -1.164 1.00 96.56 163 ALA A N 1
ATOM 1257 C CA . ALA A 1 163 ? 3.411 -10.910 -1.306 1.00 96.56 163 ALA A CA 1
ATOM 1258 C C . ALA A 1 163 ? 3.766 -11.211 -2.772 1.00 96.56 163 ALA A C 1
ATOM 1260 O O . ALA A 1 163 ? 4.894 -11.603 -3.060 1.00 96.56 163 ALA A O 1
ATOM 1261 N N . ARG A 1 164 ? 2.827 -11.010 -3.709 1.00 96.44 164 ARG A N 1
ATOM 1262 C CA . ARG A 1 164 ? 3.115 -11.147 -5.144 1.00 96.44 164 ARG A CA 1
ATOM 1263 C C . ARG A 1 164 ? 4.005 -10.017 -5.647 1.00 96.44 164 ARG A C 1
ATOM 1265 O O . ARG A 1 164 ? 4.976 -10.313 -6.324 1.00 96.44 164 ARG A O 1
ATOM 1272 N N . MET A 1 165 ? 3.722 -8.759 -5.308 1.00 97.12 165 MET A N 1
ATOM 1273 C CA . MET A 1 165 ? 4.548 -7.610 -5.707 1.00 97.12 165 MET A CA 1
ATOM 1274 C C . MET A 1 165 ? 6.010 -7.798 -5.289 1.00 97.12 165 MET A C 1
ATOM 1276 O O . MET A 1 165 ? 6.891 -7.609 -6.120 1.00 97.12 165 MET A O 1
ATOM 1280 N N . GLU A 1 166 ? 6.265 -8.274 -4.066 1.00 95.81 166 GLU A N 1
ATOM 1281 C CA . GLU A 1 166 ? 7.620 -8.575 -3.579 1.00 95.81 166 GLU A CA 1
ATOM 1282 C C . GLU A 1 166 ? 8.355 -9.633 -4.419 1.00 95.81 166 GLU A C 1
ATOM 1284 O O . GLU A 1 166 ? 9.565 -9.532 -4.605 1.00 95.81 166 GLU A O 1
ATOM 1289 N N . GLN A 1 167 ? 7.652 -10.624 -4.981 1.00 94.31 167 GLN A N 1
ATOM 1290 C CA . GLN A 1 167 ? 8.265 -11.649 -5.846 1.00 94.31 167 GLN A CA 1
ATOM 1291 C C . GLN A 1 167 ? 8.748 -11.090 -7.191 1.00 94.31 167 GLN A C 1
ATOM 1293 O O . GLN A 1 167 ? 9.598 -11.698 -7.839 1.00 94.31 167 GLN A O 1
ATOM 1298 N N . TYR A 1 168 ? 8.192 -9.959 -7.620 1.00 93.94 168 TYR A N 1
ATOM 1299 C CA . TYR A 1 168 ? 8.468 -9.342 -8.913 1.00 93.94 168 TYR A CA 1
ATOM 1300 C C . TYR A 1 168 ? 9.568 -8.275 -8.859 1.00 93.94 168 TYR A C 1
ATOM 1302 O O . TYR A 1 168 ? 9.998 -7.795 -9.908 1.00 93.94 168 TYR A O 1
ATOM 1310 N N . ILE A 1 169 ? 10.034 -7.894 -7.667 1.00 93.69 169 ILE A N 1
ATOM 1311 C CA . ILE A 1 169 ? 11.045 -6.847 -7.510 1.00 93.69 169 ILE A CA 1
ATOM 1312 C C . ILE A 1 169 ? 12.390 -7.334 -8.054 1.00 93.69 169 ILE A C 1
ATOM 1314 O O . ILE A 1 169 ? 13.016 -8.245 -7.514 1.00 93.69 169 ILE A O 1
ATOM 1318 N N . THR A 1 170 ? 12.870 -6.669 -9.103 1.00 85.12 170 THR A N 1
ATOM 1319 C CA . THR A 1 170 ? 14.208 -6.869 -9.667 1.00 85.12 170 THR A CA 1
ATOM 1320 C C . THR A 1 170 ? 14.901 -5.518 -9.837 1.00 85.12 170 THR A C 1
ATOM 1322 O O . THR A 1 170 ? 14.886 -4.953 -10.926 1.00 85.12 170 THR A O 1
ATOM 1325 N N . GLY A 1 171 ? 15.491 -4.978 -8.768 1.00 84.44 171 GLY A N 1
ATOM 1326 C CA . GLY A 1 171 ? 16.164 -3.672 -8.791 1.00 84.44 171 GLY A CA 1
ATOM 1327 C C . GLY A 1 171 ? 15.591 -2.706 -7.759 1.00 84.44 171 GLY A C 1
ATOM 1328 O O . GLY A 1 171 ? 15.465 -3.081 -6.591 1.00 84.44 171 GLY A O 1
ATOM 1329 N N . SER A 1 172 ? 15.280 -1.474 -8.182 1.00 86.69 172 SER A N 1
ATOM 1330 C CA . SER A 1 172 ? 14.700 -0.466 -7.289 1.00 86.69 172 SER A CA 1
ATOM 1331 C C . SER A 1 172 ? 13.349 -0.921 -6.729 1.00 86.69 172 SER A C 1
ATOM 1333 O O . SER A 1 172 ? 12.552 -1.579 -7.402 1.00 86.69 172 SER A O 1
ATOM 1335 N N . ARG A 1 173 ? 13.104 -0.560 -5.468 1.00 92.38 173 ARG A N 1
ATOM 1336 C CA . ARG A 1 173 ? 11.842 -0.801 -4.762 1.00 92.38 173 ARG A CA 1
ATOM 1337 C C . ARG A 1 173 ?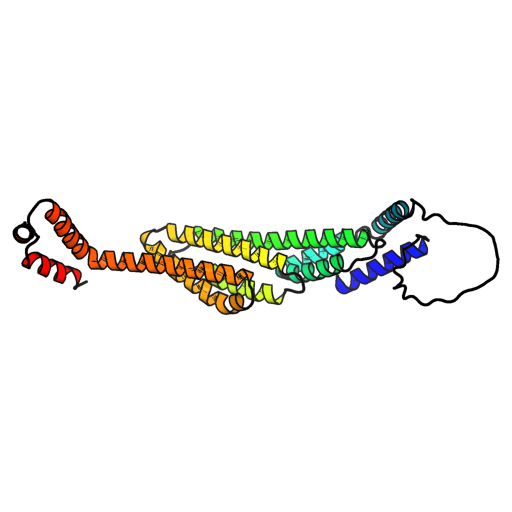 10.903 0.400 -4.797 1.00 92.38 173 ARG A C 1
ATOM 1339 O O . ARG A 1 173 ? 9.745 0.257 -4.410 1.00 92.38 173 ARG A O 1
ATOM 1346 N N . ASP A 1 174 ? 11.373 1.556 -5.262 1.00 92.62 174 ASP A N 1
ATOM 1347 C CA . ASP A 1 174 ? 10.697 2.840 -5.060 1.00 92.62 174 ASP A CA 1
ATOM 1348 C C . ASP A 1 174 ? 9.270 2.841 -5.615 1.00 92.62 174 ASP A C 1
ATOM 1350 O O . ASP A 1 174 ? 8.346 3.312 -4.953 1.00 92.62 174 ASP A O 1
ATOM 1354 N N . LEU A 1 175 ? 9.068 2.253 -6.797 1.00 94.38 175 LEU A N 1
ATOM 1355 C CA . LEU A 1 175 ? 7.754 2.134 -7.428 1.00 94.38 175 LEU A CA 1
ATOM 1356 C C . LEU A 1 175 ? 6.767 1.323 -6.561 1.00 94.38 175 LEU A C 1
ATOM 1358 O O . LEU A 1 175 ? 5.601 1.690 -6.404 1.00 94.38 175 LEU A O 1
ATOM 1362 N N . VAL A 1 176 ? 7.240 0.225 -5.967 1.00 97.44 176 VAL A N 1
ATOM 1363 C CA . VAL A 1 176 ? 6.436 -0.675 -5.126 1.00 97.44 176 VAL A CA 1
ATOM 1364 C C . VAL A 1 176 ? 6.171 -0.055 -3.754 1.00 97.44 176 VAL A C 1
ATOM 1366 O O . VAL A 1 176 ? 5.039 -0.084 -3.271 1.00 97.44 176 VAL A O 1
ATOM 1369 N N . ASP A 1 177 ? 7.180 0.568 -3.147 1.00 97.31 177 ASP A N 1
ATOM 1370 C CA . ASP A 1 177 ? 7.057 1.222 -1.844 1.00 97.31 177 ASP A CA 1
ATOM 1371 C C . ASP A 1 177 ? 6.104 2.440 -1.904 1.00 97.31 177 ASP A C 1
ATOM 1373 O O . ASP A 1 177 ? 5.298 2.660 -0.988 1.00 97.31 177 ASP A O 1
ATOM 1377 N N . GLN A 1 178 ? 6.098 3.181 -3.019 1.00 97.06 178 GLN A N 1
ATOM 1378 C CA . GLN A 1 178 ? 5.096 4.218 -3.301 1.00 97.06 178 GLN A CA 1
ATOM 1379 C C . GLN A 1 178 ? 3.683 3.635 -3.446 1.00 97.06 178 GLN A C 1
ATOM 1381 O O . GLN A 1 178 ? 2.728 4.182 -2.883 1.00 97.06 178 GLN A O 1
ATOM 1386 N N . ALA A 1 179 ? 3.536 2.502 -4.140 1.00 98.06 179 ALA A N 1
ATOM 1387 C CA . ALA A 1 179 ? 2.251 1.820 -4.272 1.00 98.06 179 ALA A CA 1
ATOM 1388 C C . ALA A 1 179 ? 1.701 1.358 -2.914 1.00 98.06 179 ALA A C 1
ATOM 1390 O O . ALA A 1 179 ? 0.530 1.601 -2.616 1.00 98.06 179 ALA A O 1
ATOM 1391 N N . TYR A 1 180 ? 2.536 0.763 -2.056 1.00 98.25 180 TYR A N 1
ATOM 1392 C CA . TYR A 1 180 ? 2.136 0.398 -0.694 1.00 98.25 180 TYR A CA 1
ATOM 1393 C C . TYR A 1 180 ? 1.692 1.604 0.113 1.00 98.25 180 TYR A C 1
ATOM 1395 O O . TYR A 1 180 ? 0.636 1.565 0.743 1.00 98.25 180 TYR A O 1
ATOM 1403 N N . THR A 1 181 ? 2.467 2.686 0.052 1.00 98.00 181 THR A N 1
ATOM 1404 C CA . THR A 1 181 ? 2.146 3.930 0.748 1.00 98.00 181 THR A CA 1
ATOM 1405 C C . THR A 1 181 ? 0.753 4.418 0.356 1.00 98.00 181 THR A C 1
ATOM 1407 O O . THR A 1 181 ? -0.078 4.686 1.225 1.00 98.00 181 THR A O 1
ATOM 1410 N N . LYS A 1 182 ? 0.456 4.467 -0.946 1.00 98.31 182 LYS A N 1
ATOM 1411 C CA . LYS A 1 182 ? -0.840 4.909 -1.471 1.00 98.31 182 LYS A CA 1
ATOM 1412 C C . LYS A 1 182 ? -1.987 3.972 -1.081 1.00 98.31 182 LYS A C 1
ATOM 1414 O O . LYS A 1 182 ? -2.963 4.428 -0.486 1.00 98.31 182 LYS A O 1
ATOM 1419 N N . ILE A 1 183 ? -1.857 2.672 -1.357 1.00 98.25 183 ILE A N 1
ATOM 1420 C CA . ILE A 1 183 ? -2.925 1.687 -1.125 1.00 98.25 183 ILE A CA 1
ATOM 1421 C C . ILE A 1 183 ? -3.259 1.586 0.362 1.00 98.25 183 ILE A C 1
ATOM 1423 O O . ILE A 1 183 ? -4.428 1.686 0.727 1.00 98.25 183 ILE A O 1
ATOM 1427 N N . VAL A 1 184 ? -2.256 1.430 1.233 1.00 98.19 184 VAL A N 1
ATOM 1428 C CA . VAL A 1 184 ? -2.499 1.242 2.672 1.00 98.19 184 VAL A CA 1
ATOM 1429 C C . VAL A 1 184 ? -3.095 2.499 3.302 1.00 98.19 184 VAL A C 1
ATOM 1431 O O . VAL A 1 184 ? -3.996 2.403 4.134 1.00 98.19 184 VAL A O 1
ATOM 1434 N N . THR A 1 185 ? -2.664 3.682 2.856 1.00 98.06 185 THR A N 1
ATOM 1435 C CA . THR A 1 185 ? -3.244 4.950 3.319 1.00 98.06 185 THR A CA 1
ATOM 1436 C C . THR A 1 185 ? -4.735 5.016 2.986 1.00 98.06 185 THR A C 1
ATOM 1438 O O . THR A 1 185 ? -5.545 5.300 3.869 1.00 98.06 185 THR A O 1
ATOM 1441 N N . ILE A 1 186 ? -5.121 4.686 1.749 1.00 98.12 186 ILE A N 1
ATOM 1442 C CA . ILE A 1 186 ? -6.533 4.630 1.349 1.00 98.12 186 ILE A CA 1
ATOM 1443 C C . ILE A 1 186 ? -7.287 3.544 2.128 1.00 98.12 186 ILE A C 1
ATOM 1445 O O . ILE A 1 186 ? -8.370 3.812 2.637 1.00 98.12 186 ILE A O 1
ATOM 1449 N N . MET A 1 187 ? -6.703 2.356 2.321 1.00 97.62 187 MET A N 1
ATOM 1450 C CA . MET A 1 187 ? -7.306 1.279 3.119 1.00 97.62 187 MET A CA 1
ATOM 1451 C C . MET A 1 187 ? -7.651 1.704 4.544 1.00 97.62 187 MET A C 1
ATOM 1453 O O . MET A 1 187 ? -8.746 1.385 5.011 1.00 97.62 187 MET A O 1
ATOM 1457 N N . PHE A 1 188 ? -6.743 2.399 5.233 1.00 97.81 188 PHE A N 1
ATOM 1458 C CA . PHE A 1 188 ? -6.977 2.858 6.603 1.00 97.81 188 PHE A CA 1
ATOM 1459 C C . PHE A 1 188 ? -8.004 3.987 6.637 1.00 97.81 188 PHE A C 1
ATOM 1461 O O . PHE A 1 188 ? -8.949 3.919 7.415 1.00 97.81 188 PHE A O 1
ATOM 1468 N N . VAL A 1 189 ? -7.904 4.973 5.741 1.00 96.88 189 VAL A N 1
ATOM 1469 C CA . VAL A 1 189 ? -8.896 6.059 5.657 1.00 96.88 189 VAL A CA 1
ATOM 1470 C C . VAL A 1 189 ? -10.298 5.514 5.371 1.00 96.88 189 VAL A C 1
ATOM 1472 O O . VAL A 1 189 ? -11.266 5.937 6.002 1.00 96.88 189 VAL A O 1
ATOM 1475 N N . THR A 1 190 ? -10.432 4.565 4.445 1.00 95.31 190 THR A N 1
ATOM 1476 C CA . THR A 1 190 ? -11.717 3.923 4.147 1.00 95.31 190 THR A CA 1
ATOM 1477 C C . THR A 1 190 ? -12.212 3.081 5.320 1.00 95.31 190 THR A C 1
ATOM 1479 O O . THR A 1 190 ? -13.403 3.123 5.618 1.00 95.31 190 THR A O 1
ATOM 1482 N N . LEU A 1 191 ? -11.328 2.362 6.020 1.00 95.12 191 LEU A N 1
ATOM 1483 C CA . LEU A 1 191 ? -11.701 1.586 7.206 1.00 95.12 191 LEU A CA 1
ATOM 1484 C C . LEU A 1 191 ? -12.261 2.486 8.313 1.00 95.12 191 LEU A C 1
ATOM 1486 O O . LEU A 1 191 ? -13.319 2.188 8.864 1.00 95.12 191 LEU A O 1
ATOM 1490 N N . GLU A 1 192 ? -11.594 3.608 8.589 1.00 94.50 192 GLU A N 1
ATOM 1491 C CA . GLU A 1 192 ? -12.066 4.603 9.553 1.00 94.50 192 GLU A CA 1
ATOM 1492 C C . GLU A 1 192 ? -13.449 5.133 9.158 1.00 94.50 192 GLU A C 1
ATOM 1494 O O . GLU A 1 192 ? -14.361 5.151 9.980 1.00 94.50 192 GLU A O 1
ATOM 1499 N N . LYS A 1 193 ? -13.664 5.479 7.880 1.00 92.69 193 LYS A N 1
ATOM 1500 C CA . LYS A 1 193 ? -14.988 5.905 7.394 1.00 92.69 193 LYS A CA 1
ATOM 1501 C C . LYS A 1 193 ? -16.058 4.834 7.602 1.00 92.69 193 LYS A C 1
ATOM 1503 O O . LYS A 1 193 ? -17.144 5.167 8.067 1.00 92.69 193 LYS A O 1
ATOM 1508 N N . ILE A 1 194 ? -15.757 3.569 7.294 1.00 91.50 194 ILE A N 1
ATOM 1509 C CA . ILE A 1 194 ? -16.680 2.441 7.499 1.00 91.50 194 ILE A CA 1
ATOM 1510 C C . ILE A 1 194 ? -17.049 2.313 8.981 1.00 91.50 194 ILE A C 1
ATOM 1512 O O . ILE A 1 194 ? -18.227 2.162 9.303 1.00 91.50 194 ILE A O 1
ATOM 1516 N N . ALA A 1 195 ? -16.069 2.421 9.881 1.00 91.75 195 ALA A N 1
ATOM 1517 C CA . ALA A 1 195 ? -16.298 2.345 11.321 1.00 91.75 195 ALA A CA 1
ATOM 1518 C C . ALA A 1 195 ? -17.205 3.477 11.839 1.00 91.75 195 ALA A C 1
ATOM 1520 O O . ALA A 1 195 ? -17.985 3.264 12.765 1.00 91.75 195 ALA A O 1
ATOM 1521 N N . GLN A 1 196 ? -17.159 4.664 11.225 1.00 90.56 196 GLN A N 1
ATOM 1522 C CA . GLN A 1 196 ? -17.994 5.802 11.626 1.00 90.56 196 GLN A CA 1
ATOM 1523 C C . GLN A 1 196 ? -19.461 5.703 11.178 1.00 90.56 196 GLN A C 1
ATOM 1525 O O . GLN A 1 196 ? -20.279 6.509 11.624 1.00 90.56 196 GLN A O 1
ATOM 1530 N N . VAL A 1 197 ? -19.831 4.743 10.322 1.00 88.12 197 VAL A N 1
ATOM 1531 C CA . VAL A 1 197 ? -21.213 4.635 9.826 1.00 88.12 197 VAL A CA 1
ATOM 1532 C C . VAL A 1 197 ? -22.193 4.247 10.952 1.00 88.12 197 VAL A C 1
ATOM 1534 O O . VAL A 1 197 ? -23.284 4.811 11.007 1.00 88.12 197 VAL A O 1
ATOM 1537 N N . GLU A 1 198 ? -21.825 3.360 11.892 1.00 86.38 198 GLU A N 1
ATOM 1538 C CA . GLU A 1 198 ? -22.523 3.215 13.187 1.00 86.38 198 GLU A CA 1
ATOM 1539 C C . GLU A 1 198 ? -21.534 3.364 14.359 1.00 86.38 198 GLU A C 1
ATOM 1541 O O . GLU A 1 198 ? -20.860 2.405 14.748 1.00 86.38 198 GLU A O 1
ATOM 1546 N N . PRO A 1 199 ? -21.506 4.536 15.022 1.00 86.88 199 PRO A N 1
ATOM 1547 C CA . PRO A 1 199 ? -20.542 4.832 16.085 1.00 86.88 199 PRO A CA 1
ATOM 1548 C C . PRO A 1 199 ? -20.534 3.841 17.258 1.00 86.88 199 PRO A C 1
ATOM 1550 O O . PRO A 1 199 ? -19.527 3.698 17.944 1.00 86.88 199 PRO A O 1
ATOM 1553 N N . LYS A 1 200 ? -21.644 3.127 17.492 1.00 86.62 200 LYS A N 1
ATOM 1554 C CA . LYS A 1 200 ? -21.749 2.102 18.542 1.00 86.62 200 LYS A CA 1
ATOM 1555 C C . LYS A 1 200 ? -20.809 0.912 18.306 1.00 86.62 200 LYS A C 1
ATOM 1557 O O . LYS A 1 200 ? -20.360 0.303 19.274 1.00 86.62 200 LYS A O 1
ATOM 1562 N N . TYR A 1 201 ? -20.548 0.566 17.047 1.00 88.19 201 TYR A N 1
ATOM 1563 C CA . TYR A 1 201 ? -19.722 -0.581 16.663 1.00 88.19 201 TYR A CA 1
ATOM 1564 C C . TYR A 1 201 ? -18.335 -0.168 16.163 1.00 88.19 201 TYR A C 1
ATOM 1566 O O . TYR A 1 201 ? -17.516 -1.042 15.890 1.00 88.19 201 TYR A O 1
ATOM 1574 N N . ALA A 1 202 ? -18.048 1.137 16.099 1.00 92.00 202 ALA A N 1
ATOM 1575 C CA . ALA A 1 202 ? -16.823 1.684 15.524 1.00 92.00 202 ALA A CA 1
ATOM 1576 C C . ALA A 1 202 ? -15.556 1.012 16.071 1.00 92.00 202 ALA A C 1
ATOM 1578 O O . ALA A 1 202 ? -14.777 0.456 15.302 1.00 92.00 202 ALA A O 1
ATOM 1579 N N . ASP A 1 203 ? -15.378 0.982 17.397 1.00 94.31 203 ASP A N 1
ATOM 1580 C CA . ASP A 1 203 ? -14.171 0.398 17.991 1.00 94.31 203 ASP A CA 1
ATOM 1581 C C . ASP A 1 203 ? -14.060 -1.117 17.750 1.00 94.31 203 ASP A C 1
ATOM 1583 O O . ASP A 1 203 ? -12.951 -1.619 17.600 1.00 94.31 203 ASP A O 1
ATOM 1587 N N . ILE A 1 204 ? -15.181 -1.846 17.660 1.00 92.94 204 ILE A N 1
ATOM 1588 C CA . ILE A 1 204 ? -15.177 -3.289 17.352 1.00 92.94 204 ILE A CA 1
ATOM 1589 C C . ILE A 1 204 ? -14.707 -3.506 15.912 1.00 92.94 204 ILE A C 1
ATOM 1591 O O . ILE A 1 204 ? -13.813 -4.315 15.674 1.00 92.94 204 ILE A O 1
ATOM 1595 N N . VAL A 1 205 ? -15.265 -2.744 14.965 1.00 93.50 205 VAL A N 1
ATOM 1596 C CA . VAL A 1 205 ? -14.878 -2.804 13.550 1.00 93.50 205 VAL A CA 1
ATOM 1597 C C . VAL A 1 205 ? -13.390 -2.498 13.395 1.00 93.50 205 VAL A C 1
ATOM 1599 O O . VAL A 1 205 ? -12.682 -3.258 12.736 1.00 93.50 205 VAL A O 1
ATOM 1602 N N . LEU A 1 206 ? -12.896 -1.425 14.019 1.00 95.69 206 LEU A N 1
ATOM 1603 C CA . LEU A 1 206 ? -11.479 -1.062 13.956 1.00 95.69 206 LEU A CA 1
ATOM 1604 C C . LEU A 1 206 ? -10.590 -2.153 14.562 1.00 95.69 206 LEU A C 1
ATOM 1606 O O . LEU A 1 206 ? -9.608 -2.549 13.938 1.00 95.69 206 LEU A O 1
ATOM 1610 N N . LEU A 1 207 ? -10.952 -2.683 15.733 1.00 95.00 207 LEU A N 1
ATOM 1611 C CA . LEU A 1 207 ? -10.185 -3.718 16.425 1.00 95.00 207 LEU A CA 1
ATOM 1612 C C . LEU A 1 207 ? -10.054 -4.990 15.580 1.00 95.00 207 LEU A C 1
ATOM 1614 O O . LEU A 1 207 ? -8.942 -5.469 15.362 1.00 95.00 207 LEU A O 1
ATOM 1618 N N . GLU A 1 208 ? -11.165 -5.516 15.063 1.00 95.00 208 GLU A N 1
ATOM 1619 C CA . GLU A 1 208 ? -11.166 -6.730 14.237 1.00 95.00 208 GLU A CA 1
ATOM 1620 C C . GLU A 1 208 ? -10.318 -6.557 12.971 1.00 95.00 208 GLU A C 1
ATOM 1622 O O . GLU A 1 208 ? -9.553 -7.445 12.588 1.00 95.00 208 GLU A O 1
ATOM 1627 N N . ASN A 1 209 ? -10.436 -5.399 12.323 1.00 96.50 209 ASN A N 1
ATOM 1628 C CA . ASN A 1 209 ? -9.793 -5.141 11.044 1.00 96.50 209 ASN A CA 1
ATOM 1629 C C . ASN A 1 209 ? -8.302 -4.827 11.184 1.00 96.50 209 ASN A C 1
ATOM 1631 O O . ASN A 1 209 ? -7.502 -5.380 10.427 1.00 96.50 209 ASN A O 1
ATOM 1635 N N . TYR A 1 210 ? -7.895 -4.011 12.160 1.00 98.12 210 TYR A N 1
ATOM 1636 C CA . TYR A 1 210 ? -6.473 -3.772 12.408 1.00 98.12 210 TYR A CA 1
ATOM 1637 C C . TYR A 1 210 ? -5.765 -5.044 12.890 1.00 98.12 210 TYR A C 1
ATOM 1639 O O . TYR A 1 210 ? -4.676 -5.336 12.397 1.00 98.12 210 TYR A O 1
ATOM 1647 N N . ALA A 1 211 ? -6.404 -5.872 13.725 1.00 97.06 211 ALA A N 1
ATOM 1648 C CA . ALA A 1 211 ? -5.856 -7.179 14.097 1.00 97.06 211 ALA A CA 1
ATOM 1649 C C . ALA A 1 211 ? -5.682 -8.099 12.877 1.00 97.06 211 ALA A C 1
ATOM 1651 O O . ALA A 1 211 ? -4.639 -8.734 12.706 1.00 97.06 211 ALA A O 1
ATOM 1652 N N . ALA A 1 212 ? -6.682 -8.147 11.990 1.00 97.12 212 ALA A N 1
ATOM 1653 C CA . ALA A 1 212 ? -6.595 -8.927 10.761 1.00 97.12 212 ALA A CA 1
ATOM 1654 C C . ALA A 1 212 ? -5.498 -8.413 9.820 1.00 97.12 212 ALA A C 1
ATOM 1656 O O . ALA A 1 212 ? -4.808 -9.218 9.189 1.00 97.12 212 ALA A O 1
ATOM 1657 N N . PHE A 1 213 ? -5.309 -7.093 9.739 1.00 98.12 213 PHE A N 1
ATOM 1658 C CA . PHE A 1 213 ? -4.225 -6.481 8.979 1.00 98.12 213 PHE A CA 1
ATOM 1659 C C . PHE A 1 213 ? -2.864 -6.889 9.545 1.00 98.12 213 PHE A C 1
ATOM 1661 O O . PHE A 1 213 ? -2.039 -7.403 8.794 1.00 98.12 213 PHE A O 1
ATOM 1668 N N . GLN A 1 214 ? -2.659 -6.759 10.860 1.00 97.12 214 GLN A N 1
ATOM 1669 C CA . GLN A 1 214 ? -1.425 -7.179 11.529 1.00 97.12 214 GLN A CA 1
ATOM 1670 C C . GLN A 1 214 ? -1.123 -8.658 11.278 1.00 97.12 214 GLN A C 1
ATOM 1672 O O . GLN A 1 214 ? -0.043 -8.994 10.799 1.00 97.12 214 GLN A O 1
ATOM 1677 N N . HIS A 1 215 ? -2.091 -9.542 11.526 1.00 96.06 215 HIS A N 1
ATOM 1678 C CA . HIS A 1 215 ? -1.912 -10.976 11.303 1.00 96.06 215 HIS A CA 1
ATOM 1679 C C . HIS A 1 215 ? -1.560 -11.287 9.841 1.00 96.06 215 HIS A C 1
ATOM 1681 O O . HIS A 1 215 ? -0.690 -12.108 9.568 1.00 96.06 215 HIS A O 1
ATOM 1687 N N . SER A 1 216 ? -2.220 -10.624 8.888 1.00 96.12 216 SER A N 1
ATOM 1688 C CA . SER A 1 216 ? -2.010 -10.874 7.459 1.00 96.12 216 SER A CA 1
ATOM 1689 C C . SER A 1 216 ? -0.683 -10.326 6.931 1.00 96.12 216 SER A C 1
ATOM 1691 O O . SER A 1 216 ? -0.200 -10.819 5.916 1.00 96.12 216 SER A O 1
ATOM 1693 N N . LEU A 1 217 ? -0.117 -9.298 7.571 1.00 96.12 217 LEU A N 1
ATOM 1694 C CA . LEU A 1 217 ? 1.120 -8.646 7.133 1.00 96.12 217 LEU A CA 1
ATOM 1695 C C . LEU A 1 217 ? 2.363 -9.054 7.921 1.00 96.12 217 LEU A C 1
ATOM 1697 O O . LEU A 1 217 ? 3.447 -8.644 7.521 1.00 96.12 217 LEU A O 1
ATOM 1701 N N . TYR A 1 218 ? 2.230 -9.821 9.003 1.00 96.12 218 TYR A N 1
ATOM 1702 C CA . TYR A 1 218 ? 3.318 -10.106 9.943 1.00 96.12 218 TYR A CA 1
ATOM 1703 C C . TYR A 1 218 ? 4.634 -10.511 9.258 1.00 96.12 218 TYR A C 1
ATOM 1705 O O . TYR A 1 218 ? 5.662 -9.865 9.464 1.00 96.12 218 TYR A O 1
ATOM 1713 N N . ASP A 1 219 ? 4.596 -11.519 8.382 1.00 95.94 219 ASP A N 1
ATOM 1714 C CA . ASP A 1 219 ? 5.796 -12.012 7.696 1.00 95.94 219 ASP A CA 1
ATOM 1715 C C . ASP A 1 219 ? 6.413 -10.955 6.770 1.00 95.94 219 ASP A C 1
ATOM 1717 O O . ASP A 1 219 ? 7.628 -10.762 6.764 1.00 95.94 219 ASP A O 1
ATOM 1721 N N . LEU A 1 220 ? 5.577 -10.227 6.021 1.00 95.62 220 LEU A N 1
ATOM 1722 C CA . LEU A 1 220 ? 6.028 -9.176 5.107 1.00 95.62 220 LEU A CA 1
ATOM 1723 C C . LEU A 1 220 ? 6.601 -7.974 5.859 1.00 95.62 220 LEU A C 1
ATOM 1725 O O . LEU A 1 220 ? 7.625 -7.438 5.456 1.00 95.62 220 LEU A O 1
ATOM 1729 N N . ALA A 1 221 ? 5.985 -7.567 6.966 1.00 96.00 221 ALA A N 1
ATOM 1730 C CA . ALA A 1 221 ? 6.446 -6.452 7.786 1.00 96.00 221 ALA A CA 1
ATOM 1731 C C . ALA A 1 221 ? 7.847 -6.697 8.371 1.00 96.00 221 ALA A C 1
ATOM 1733 O O . ALA A 1 221 ? 8.610 -5.751 8.538 1.00 96.00 221 ALA A O 1
ATOM 1734 N N . ASN A 1 222 ? 8.217 -7.955 8.628 1.00 95.44 222 ASN A N 1
ATOM 1735 C CA . ASN A 1 222 ? 9.551 -8.298 9.128 1.00 95.44 222 ASN A CA 1
ATOM 1736 C C . ASN A 1 222 ? 10.662 -8.127 8.080 1.00 95.44 222 ASN A C 1
ATOM 1738 O O . ASN A 1 222 ? 11.827 -7.988 8.450 1.00 95.44 222 ASN A O 1
ATOM 1742 N N . VAL A 1 223 ? 10.324 -8.153 6.788 1.00 94.62 223 VAL A N 1
ATOM 1743 C CA . VAL A 1 223 ? 11.306 -8.106 5.689 1.00 94.62 223 VAL A CA 1
ATOM 1744 C C . VAL A 1 223 ? 11.161 -6.875 4.790 1.00 94.62 223 VAL A C 1
ATOM 1746 O O . VAL A 1 223 ? 12.100 -6.536 4.074 1.00 94.62 223 VAL A O 1
ATOM 1749 N N . VAL A 1 224 ? 10.026 -6.172 4.855 1.00 95.25 224 VAL A N 1
ATOM 1750 C CA . VAL A 1 224 ? 9.719 -4.973 4.065 1.00 95.25 224 VAL A CA 1
ATOM 1751 C C . VAL A 1 224 ? 9.564 -3.753 4.986 1.00 95.25 224 VAL A C 1
ATOM 1753 O O . VAL A 1 224 ? 8.508 -3.584 5.607 1.00 95.25 224 VAL A O 1
ATOM 1756 N N . PRO A 1 225 ? 10.559 -2.844 5.044 1.00 94.25 225 PRO A N 1
ATOM 1757 C CA . PRO A 1 225 ? 10.534 -1.683 5.941 1.00 94.25 225 PRO A CA 1
ATOM 1758 C C . PRO A 1 225 ? 9.320 -0.763 5.748 1.00 94.25 225 PRO A C 1
ATOM 1760 O O . PRO A 1 225 ? 8.729 -0.291 6.721 1.00 94.25 225 PRO A O 1
ATOM 1763 N N . THR A 1 226 ? 8.904 -0.538 4.498 1.00 95.94 226 THR A N 1
ATOM 1764 C CA . THR A 1 226 ? 7.734 0.291 4.169 1.00 95.94 226 THR A CA 1
ATOM 1765 C C . THR A 1 226 ? 6.460 -0.261 4.803 1.00 95.94 226 THR A C 1
ATOM 1767 O O . THR A 1 226 ? 5.678 0.489 5.384 1.00 95.94 226 THR A O 1
ATOM 1770 N N . LEU A 1 227 ? 6.267 -1.582 4.752 1.00 97.31 227 LEU A N 1
ATOM 1771 C CA . LEU A 1 227 ? 5.113 -2.252 5.349 1.00 97.31 227 LEU A CA 1
ATOM 1772 C C . LEU A 1 227 ? 5.232 -2.351 6.874 1.00 97.31 227 LEU A C 1
ATOM 1774 O O . LEU A 1 227 ? 4.210 -2.269 7.553 1.00 97.31 227 LEU A O 1
ATOM 1778 N N . ALA A 1 228 ? 6.448 -2.442 7.422 1.00 97.56 228 ALA A N 1
ATOM 1779 C CA . ALA A 1 228 ? 6.690 -2.417 8.867 1.00 97.56 228 ALA A CA 1
ATOM 1780 C C . ALA A 1 228 ? 6.119 -1.152 9.523 1.00 97.56 228 ALA A C 1
ATOM 1782 O O . ALA A 1 228 ? 5.441 -1.222 10.549 1.00 97.56 228 ALA A O 1
ATOM 1783 N N . LYS A 1 229 ? 6.312 0.013 8.889 1.00 97.25 229 LYS A N 1
ATOM 1784 C CA . LYS A 1 229 ? 5.721 1.282 9.341 1.00 97.25 229 LYS A CA 1
ATOM 1785 C C . LYS A 1 229 ? 4.201 1.172 9.501 1.00 97.25 229 LYS A C 1
ATOM 1787 O O . LYS A 1 229 ? 3.659 1.552 10.537 1.00 97.25 229 LYS A O 1
ATOM 1792 N N . TYR A 1 230 ? 3.518 0.645 8.489 1.00 98.00 230 TYR A N 1
ATOM 1793 C CA . TYR A 1 230 ? 2.062 0.507 8.506 1.00 98.00 230 TYR A CA 1
ATOM 1794 C C . TYR A 1 230 ? 1.576 -0.587 9.456 1.00 98.00 230 TYR A C 1
ATOM 1796 O O . TYR A 1 230 ? 0.513 -0.445 10.055 1.00 98.00 230 TYR A O 1
ATOM 1804 N N . TYR A 1 231 ? 2.360 -1.647 9.641 1.00 98.25 231 TYR A N 1
ATOM 1805 C CA . TYR A 1 231 ? 2.107 -2.660 10.659 1.00 98.25 231 TYR A CA 1
ATOM 1806 C C . TYR A 1 231 ? 2.108 -2.045 12.067 1.00 98.25 231 TYR A C 1
ATOM 1808 O O . TYR A 1 231 ? 1.185 -2.284 12.846 1.00 98.25 231 TYR A O 1
ATOM 1816 N N . HIS A 1 232 ? 3.097 -1.204 12.387 1.00 97.94 232 HIS A N 1
ATOM 1817 C CA . HIS A 1 232 ? 3.145 -0.503 13.672 1.00 97.94 232 HIS A CA 1
ATOM 1818 C C . HIS A 1 232 ? 2.004 0.502 13.830 1.00 97.94 232 HIS A C 1
ATOM 1820 O O . HIS A 1 232 ? 1.380 0.543 14.887 1.00 97.94 232 HIS A O 1
ATOM 1826 N N . GLN A 1 233 ? 1.672 1.250 12.775 1.00 97.81 233 GLN A N 1
ATOM 1827 C CA . GLN A 1 233 ? 0.522 2.156 12.787 1.00 97.81 233 GLN A CA 1
ATOM 1828 C C . GLN A 1 233 ? -0.796 1.407 13.049 1.00 97.81 233 GLN A C 1
ATOM 1830 O O . GLN A 1 233 ? -1.607 1.856 13.855 1.00 97.81 233 GLN A O 1
ATOM 1835 N N . ALA A 1 234 ? -0.997 0.246 12.415 1.00 98.06 234 ALA A N 1
ATOM 1836 C CA . ALA A 1 234 ? -2.149 -0.612 12.686 1.00 98.06 234 ALA A CA 1
ATOM 1837 C C . ALA A 1 234 ? -2.152 -1.128 14.132 1.00 98.06 234 ALA A C 1
ATOM 1839 O O . ALA A 1 234 ? -3.211 -1.186 14.748 1.00 98.06 234 ALA A O 1
ATOM 1840 N N . SER A 1 235 ? -0.981 -1.461 14.688 1.00 97.69 235 SER A N 1
ATOM 1841 C CA . SER A 1 235 ? -0.842 -1.874 16.091 1.00 97.69 235 SER A CA 1
ATOM 1842 C C . SER A 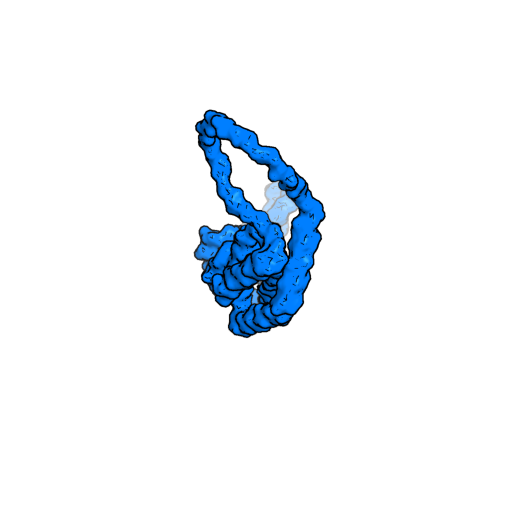1 235 ? -1.285 -0.790 17.059 1.00 97.69 235 SER A C 1
ATOM 1844 O O . SER A 1 235 ? -2.050 -1.059 17.980 1.00 97.69 235 SER A O 1
ATOM 1846 N N . GLU A 1 236 ? -0.838 0.441 16.836 1.00 98.00 236 GLU A N 1
ATOM 1847 C CA . GLU A 1 236 ? -1.220 1.568 17.678 1.00 98.00 236 GLU A CA 1
ATOM 1848 C C . GLU A 1 236 ? -2.726 1.848 17.570 1.00 98.00 236 GLU A C 1
ATOM 1850 O O . GLU A 1 236 ? -3.410 1.992 18.582 1.00 98.00 236 GLU A O 1
ATOM 1855 N N . ALA A 1 237 ? -3.273 1.856 16.351 1.00 97.69 237 ALA A N 1
ATOM 1856 C CA . ALA A 1 237 ? -4.701 2.065 16.129 1.00 97.69 237 ALA A CA 1
ATOM 1857 C C . ALA A 1 237 ? -5.559 0.956 16.769 1.00 97.69 237 ALA A C 1
ATOM 1859 O O . ALA A 1 237 ? -6.590 1.247 17.384 1.00 97.69 237 ALA A O 1
ATOM 1860 N N . TYR A 1 238 ? -5.105 -0.299 16.691 1.00 98.00 238 TYR A N 1
ATOM 1861 C CA . TYR A 1 238 ? -5.704 -1.440 17.382 1.00 98.00 238 TYR A CA 1
ATOM 1862 C C . TYR A 1 238 ? -5.721 -1.237 18.902 1.00 98.00 238 TYR A C 1
ATOM 1864 O O . TYR A 1 238 ? -6.774 -1.368 19.528 1.00 98.00 238 TYR A O 1
ATOM 1872 N N . GLU A 1 239 ? -4.584 -0.881 19.507 1.00 97.69 239 GLU A N 1
ATOM 1873 C CA . GLU A 1 239 ? -4.479 -0.660 20.954 1.00 97.69 239 GLU A CA 1
ATOM 1874 C C . GLU A 1 239 ? -5.379 0.489 21.424 1.00 97.69 239 GLU A C 1
ATOM 1876 O O . GLU A 1 239 ? -6.065 0.372 22.444 1.00 97.69 239 GLU A O 1
ATOM 1881 N N . GLN A 1 240 ? -5.442 1.579 20.655 1.00 96.81 240 GLN A N 1
ATOM 1882 C CA . GLN A 1 240 ? -6.323 2.707 20.945 1.00 96.81 240 GLN A CA 1
ATOM 1883 C C . GLN A 1 240 ? -7.806 2.312 20.873 1.00 96.81 240 GLN A C 1
ATOM 1885 O O . GLN A 1 240 ? -8.566 2.641 21.788 1.00 96.81 240 GLN A O 1
ATOM 1890 N N . ALA A 1 241 ? -8.226 1.591 19.826 1.00 96.25 241 ALA A N 1
ATOM 1891 C CA . ALA A 1 241 ? -9.598 1.093 19.695 1.00 96.25 241 ALA A CA 1
ATOM 1892 C C . ALA A 1 241 ? -9.954 0.111 20.820 1.00 96.25 241 ALA A C 1
ATOM 1894 O O . ALA A 1 241 ? -11.017 0.219 21.428 1.00 96.25 241 ALA A O 1
ATOM 1895 N N . CYS A 1 242 ? -9.031 -0.786 21.171 1.00 96.25 242 CYS A N 1
ATOM 1896 C CA . CYS A 1 242 ? -9.182 -1.722 22.280 1.00 96.25 242 CYS A CA 1
ATOM 1897 C C . CYS A 1 242 ? -9.361 -0.997 23.619 1.00 96.25 242 CYS A C 1
ATOM 1899 O O . CYS A 1 242 ? -10.307 -1.281 24.354 1.00 96.25 242 CYS A O 1
ATOM 1901 N N . SER A 1 243 ? -8.521 -0.002 23.909 1.00 96.69 243 SER A N 1
ATOM 1902 C CA . SER A 1 243 ? -8.632 0.809 25.124 1.00 96.69 243 SER A CA 1
ATOM 1903 C C . SER A 1 243 ? -9.980 1.533 25.209 1.00 96.69 243 SER A C 1
ATOM 1905 O O . SER A 1 243 ? -10.656 1.473 26.240 1.00 96.69 243 SER A O 1
ATOM 1907 N N . ARG A 1 244 ? -10.434 2.171 24.120 1.00 95.19 244 ARG A N 1
ATOM 1908 C CA . ARG A 1 244 ? -11.755 2.823 24.075 1.00 95.19 244 ARG A CA 1
ATOM 1909 C C . ARG A 1 244 ? -12.893 1.825 24.272 1.00 95.19 244 ARG A C 1
ATOM 1911 O O . ARG A 1 244 ? -13.778 2.077 25.089 1.00 95.19 244 ARG A O 1
ATOM 1918 N N . HIS A 1 245 ? -12.826 0.672 23.610 1.00 94.12 245 HIS A N 1
ATOM 1919 C CA . HIS A 1 245 ? -13.838 -0.370 23.734 1.00 94.12 245 HIS A CA 1
ATOM 1920 C C . HIS A 1 245 ? -13.924 -0.929 25.159 1.00 94.12 245 HIS A C 1
ATOM 1922 O O . HIS A 1 245 ? -15.015 -1.030 25.717 1.00 94.12 245 HIS A O 1
ATOM 1928 N N . ILE A 1 246 ? -12.785 -1.233 25.789 1.00 93.81 246 ILE A N 1
ATOM 1929 C CA . ILE A 1 246 ? -12.734 -1.704 27.180 1.00 93.81 246 ILE A CA 1
ATOM 1930 C C . ILE A 1 246 ? -13.351 -0.660 28.117 1.00 93.81 246 ILE A C 1
ATOM 1932 O O . ILE A 1 246 ? -14.193 -1.006 28.947 1.00 93.81 246 ILE A O 1
ATOM 1936 N N . ASN A 1 247 ? -12.996 0.618 27.960 1.00 92.19 247 ASN A N 1
ATOM 1937 C CA . ASN A 1 247 ? -13.566 1.699 28.765 1.00 92.19 247 ASN A CA 1
ATOM 1938 C C . ASN A 1 247 ? -15.085 1.822 28.581 1.00 92.19 247 ASN A C 1
ATOM 1940 O O . ASN A 1 247 ? -15.807 1.991 29.563 1.00 92.19 247 ASN A O 1
ATOM 1944 N N . LEU A 1 248 ? -15.583 1.684 27.349 1.00 90.25 248 LEU A N 1
ATOM 1945 C CA . LEU A 1 248 ? -17.015 1.663 27.055 1.00 90.25 248 LEU A CA 1
ATOM 1946 C C . LEU A 1 248 ? -17.710 0.488 27.759 1.00 90.25 248 LEU A C 1
ATOM 1948 O O . LEU A 1 248 ? -18.735 0.683 28.410 1.00 90.25 248 LEU A O 1
ATOM 1952 N N . VAL A 1 249 ? -17.155 -0.724 27.666 1.00 89.88 249 VAL A N 1
ATOM 1953 C CA . VAL A 1 249 ? -17.721 -1.926 28.301 1.00 89.88 249 VAL A CA 1
ATOM 1954 C C . VAL A 1 249 ? -17.760 -1.780 29.822 1.00 89.88 249 VAL A C 1
ATOM 1956 O O . VAL A 1 249 ? -18.794 -2.071 30.430 1.00 89.88 249 VAL A O 1
ATOM 1959 N N . ILE A 1 250 ? -16.672 -1.283 30.425 1.00 89.50 250 ILE A N 1
ATOM 1960 C CA . ILE A 1 250 ? -16.600 -0.967 31.857 1.00 89.50 250 ILE A CA 1
ATOM 1961 C C . ILE A 1 250 ? -17.682 0.051 32.214 1.00 89.50 250 ILE A C 1
ATOM 1963 O O . ILE A 1 250 ? -18.439 -0.169 33.156 1.00 89.50 250 ILE A O 1
ATOM 1967 N N . TYR A 1 251 ? -17.804 1.142 31.456 1.00 87.81 251 TYR A N 1
ATOM 1968 C CA . TYR A 1 251 ? -18.818 2.157 31.721 1.00 87.81 251 TYR A CA 1
ATOM 1969 C C . TYR A 1 251 ? -20.232 1.583 31.648 1.00 87.81 251 TYR A C 1
ATOM 1971 O O . TYR A 1 251 ? -21.002 1.799 32.571 1.00 87.81 251 TYR A O 1
ATOM 1979 N N 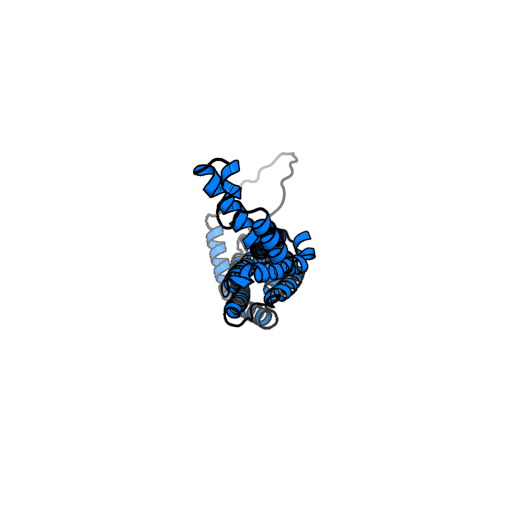. ILE A 1 252 ? -20.559 0.795 30.621 1.00 86.38 252 ILE A N 1
ATOM 1980 C CA . ILE A 1 252 ? -21.884 0.175 30.466 1.00 86.38 252 ILE A CA 1
ATOM 1981 C C . ILE A 1 252 ? -22.208 -0.758 31.643 1.00 86.38 252 ILE A C 1
ATOM 1983 O O . ILE A 1 252 ? -23.319 -0.722 32.168 1.00 86.38 252 ILE A O 1
ATOM 1987 N N . HIS A 1 253 ? -21.251 -1.578 32.090 1.00 84.88 253 HIS A N 1
ATOM 1988 C CA . HIS A 1 253 ? -21.486 -2.526 33.188 1.00 84.88 253 HIS A CA 1
ATOM 1989 C C . HIS A 1 253 ? -21.552 -1.840 34.557 1.00 84.88 253 HIS A C 1
ATOM 1991 O O . HIS A 1 253 ? -22.324 -2.243 35.428 1.00 84.88 253 HIS A O 1
ATOM 1997 N N . PHE A 1 254 ? -20.762 -0.785 34.757 1.00 87.31 254 PHE A N 1
ATOM 1998 C CA . PHE A 1 254 ? -20.622 -0.107 36.045 1.00 87.31 254 PHE A CA 1
ATOM 1999 C C . PHE A 1 254 ? -21.280 1.278 36.085 1.00 87.31 254 PHE A C 1
ATOM 2001 O O . PHE A 1 254 ? -21.084 2.018 37.047 1.00 87.31 254 PHE A O 1
ATOM 2008 N N . GLU A 1 255 ? -22.118 1.625 35.106 1.00 88.38 255 GLU A N 1
ATOM 2009 C CA . GLU A 1 255 ? -22.702 2.964 34.950 1.00 88.38 255 GLU A CA 1
ATOM 2010 C C . GLU A 1 255 ? -23.383 3.442 36.238 1.00 88.38 255 GLU A C 1
ATOM 2012 O O . GLU A 1 255 ? -23.083 4.513 36.765 1.00 88.38 255 GLU A O 1
ATOM 2017 N N . LYS A 1 256 ? -24.260 2.604 36.801 1.00 87.56 256 LYS A N 1
ATOM 2018 C CA . LYS A 1 256 ? -24.996 2.915 38.036 1.00 87.56 256 LYS A CA 1
ATOM 2019 C C . LYS A 1 256 ? -24.070 3.088 39.239 1.00 87.56 256 LYS A C 1
ATOM 2021 O O . LYS A 1 256 ? -24.357 3.906 40.111 1.00 87.56 256 LYS A O 1
ATOM 2026 N N . LEU A 1 257 ? -22.976 2.326 39.291 1.00 87.81 257 LEU A N 1
ATOM 2027 C CA . LEU A 1 257 ? -21.971 2.438 40.347 1.00 87.81 257 LEU A CA 1
ATOM 2028 C C . LEU A 1 257 ? -21.229 3.774 40.232 1.00 87.81 257 LEU A C 1
ATOM 2030 O O . LEU A 1 257 ? -21.097 4.476 41.233 1.00 87.81 257 LEU A O 1
ATOM 2034 N N . PHE A 1 258 ? -20.819 4.161 39.023 1.00 89.56 258 PHE A N 1
ATOM 2035 C CA . PHE A 1 258 ? -20.164 5.446 38.781 1.00 89.56 258 PHE A CA 1
ATOM 2036 C C . PHE A 1 258 ? -21.091 6.634 39.049 1.00 89.56 258 PHE A C 1
ATOM 2038 O O . PHE A 1 258 ? -20.677 7.597 39.690 1.00 89.56 258 PHE A O 1
ATOM 2045 N N . GLN A 1 259 ? -22.360 6.557 38.643 1.00 89.31 259 GLN A N 1
ATOM 2046 C CA . GLN A 1 259 ? -23.357 7.583 38.964 1.00 89.31 259 GLN A CA 1
ATOM 2047 C C . GLN A 1 259 ? -23.575 7.714 40.479 1.00 89.31 259 GLN A C 1
ATOM 2049 O O . GLN A 1 259 ? -23.702 8.827 40.987 1.00 89.31 259 GLN A O 1
ATOM 2054 N N . PHE A 1 260 ? -23.609 6.596 41.211 1.00 89.56 260 PHE A N 1
ATOM 2055 C CA . PHE A 1 260 ? -23.729 6.607 42.670 1.00 89.56 260 PHE A CA 1
ATOM 2056 C C . PHE A 1 260 ? -22.504 7.253 43.333 1.00 89.56 260 PHE A C 1
ATOM 2058 O O . PHE A 1 260 ? -22.667 8.113 44.195 1.00 89.56 260 PHE A O 1
ATOM 2065 N N . ALA A 1 261 ? -21.292 6.895 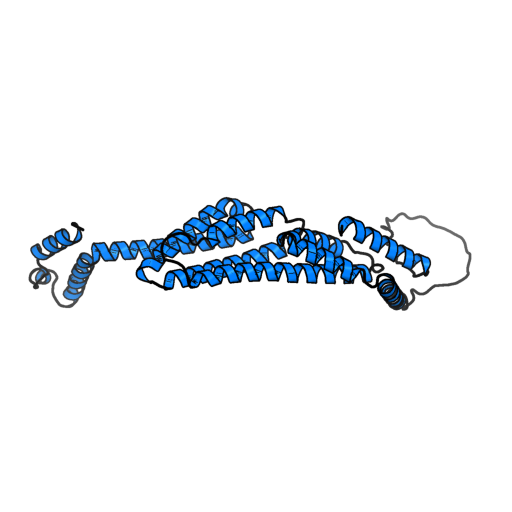42.896 1.00 89.19 261 ALA A N 1
ATOM 2066 C CA . ALA A 1 261 ? -20.050 7.490 43.389 1.00 89.19 261 ALA A CA 1
ATOM 2067 C C . ALA A 1 261 ? -19.990 9.006 43.128 1.00 89.19 261 ALA A C 1
ATOM 2069 O O . ALA A 1 261 ? -19.737 9.770 44.057 1.00 89.19 261 ALA A O 1
ATOM 2070 N N . ARG A 1 262 ? -20.335 9.460 41.914 1.00 90.38 262 ARG A N 1
ATOM 2071 C CA . ARG A 1 262 ? -20.393 10.896 41.583 1.00 90.38 262 ARG A CA 1
ATOM 2072 C C . ARG A 1 262 ? -21.356 11.675 42.470 1.00 90.38 262 ARG A C 1
ATOM 2074 O O . ARG A 1 262 ? -21.025 12.769 42.907 1.00 90.38 262 ARG A O 1
ATOM 2081 N N . LYS A 1 263 ? -22.536 11.121 42.763 1.00 89.62 263 LYS A N 1
ATOM 2082 C CA . LYS A 1 263 ? -23.492 11.777 43.668 1.00 89.62 263 LYS A CA 1
ATOM 2083 C C . LYS A 1 263 ? -22.925 11.945 45.079 1.00 89.62 263 LYS A C 1
ATOM 2085 O O . LYS A 1 263 ? -23.240 12.939 45.724 1.00 89.62 263 LYS A O 1
ATOM 2090 N N . ILE A 1 264 ? -22.110 10.998 45.562 1.00 88.62 264 ILE A N 1
ATOM 2091 C CA . ILE A 1 264 ? -21.450 11.120 46.871 1.00 88.62 264 ILE A CA 1
ATOM 2092 C C . ILE A 1 264 ? -20.465 12.286 46.822 1.00 88.62 264 ILE A C 1
ATOM 2094 O O . ILE A 1 264 ? -20.526 13.159 47.682 1.00 88.62 264 ILE A O 1
ATOM 2098 N N . GLU A 1 265 ? -19.606 12.330 45.802 1.00 89.69 265 GLU A N 1
ATOM 2099 C CA . GLU A 1 265 ? -18.623 13.405 45.625 1.00 89.69 265 GLU A CA 1
ATOM 2100 C C . GLU A 1 265 ? -19.294 14.783 45.527 1.00 89.69 265 GLU A C 1
ATOM 2102 O O . GLU A 1 265 ? -18.898 15.711 46.225 1.00 89.69 265 GLU A O 1
ATOM 2107 N N . GLU A 1 266 ? -20.364 14.910 44.738 1.00 90.56 266 GLU A N 1
ATOM 2108 C CA . GLU A 1 266 ? -21.137 16.152 44.603 1.00 90.56 266 GLU A CA 1
ATOM 2109 C C . GLU A 1 266 ? -21.766 16.600 45.936 1.00 90.56 266 GLU A C 1
ATOM 2111 O O . GLU A 1 266 ? -21.817 17.794 46.240 1.00 90.56 266 GLU A O 1
ATOM 2116 N N . GLN A 1 267 ? -22.220 15.656 46.765 1.00 87.25 267 GLN A N 1
ATOM 2117 C CA . GLN A 1 267 ? -22.773 15.955 48.087 1.00 87.25 267 GLN A CA 1
ATOM 2118 C C . GLN A 1 267 ? -21.694 16.331 49.107 1.00 87.25 267 GLN A C 1
ATOM 2120 O O . GLN A 1 267 ? -21.949 17.201 49.938 1.00 87.25 267 GLN A O 1
ATOM 2125 N N . MET A 1 268 ? -20.483 15.772 49.011 1.00 87.62 268 MET A N 1
ATOM 2126 C CA . MET A 1 268 ? -19.356 16.129 49.887 1.00 87.62 268 MET A CA 1
ATOM 2127 C C . MET A 1 268 ? -18.946 17.606 49.791 1.00 87.62 268 MET A C 1
ATOM 2129 O O . MET A 1 268 ? -18.365 18.129 50.737 1.00 87.62 268 MET A O 1
ATOM 2133 N N . TYR A 1 269 ? -19.267 18.304 48.695 1.00 88.81 269 TYR A N 1
ATOM 2134 C CA . TYR A 1 269 ? -19.045 19.753 48.589 1.00 88.81 269 TYR A CA 1
ATOM 2135 C C . TYR A 1 269 ? -20.036 20.591 49.406 1.00 88.81 269 TYR A C 1
ATOM 2137 O O . TYR A 1 269 ? -19.741 21.739 49.731 1.00 88.81 269 TYR A O 1
ATOM 2145 N N . ASN A 1 270 ? -21.209 20.038 49.721 1.00 88.19 270 ASN A N 1
ATOM 2146 C CA . ASN A 1 270 ? -22.343 20.787 50.266 1.00 88.19 270 ASN A CA 1
ATOM 2147 C C . ASN A 1 270 ? -22.717 20.387 51.701 1.00 88.19 270 ASN A C 1
ATOM 2149 O O . ASN A 1 270 ? -23.457 21.121 52.352 1.00 88.19 270 ASN A O 1
ATOM 2153 N N . MET A 1 271 ? -22.254 19.233 52.193 1.00 89.12 271 MET A N 1
ATOM 2154 C CA . MET A 1 271 ? -22.579 18.726 53.532 1.00 89.12 271 MET A CA 1
ATOM 2155 C C . MET A 1 271 ? -21.452 17.875 54.122 1.00 89.12 271 MET A C 1
ATOM 2157 O O . MET A 1 271 ? -20.529 17.461 53.418 1.00 89.12 271 MET A O 1
ATOM 2161 N N . SER A 1 272 ? -21.536 17.598 55.425 1.00 87.31 272 SER A N 1
ATOM 2162 C CA . SER A 1 272 ? -20.559 16.748 56.107 1.00 87.31 272 SER A CA 1
ATOM 2163 C C . SER A 1 272 ? -20.677 15.279 55.643 1.00 87.31 272 SER A C 1
ATOM 2165 O O . SER A 1 272 ? -21.780 14.815 55.343 1.00 87.31 272 SER A O 1
ATOM 2167 N N . PRO A 1 273 ? -19.576 14.498 55.597 1.00 83.12 273 PRO A N 1
ATOM 2168 C CA . PRO A 1 273 ? -19.611 13.099 55.143 1.00 83.12 273 PRO A CA 1
ATOM 2169 C C . PRO A 1 273 ? -20.586 12.203 55.922 1.00 83.12 273 PRO A C 1
ATOM 2171 O O . PRO A 1 273 ? -21.086 11.207 55.401 1.00 83.12 273 PRO A O 1
ATOM 2174 N N . GLU A 1 274 ? -20.858 12.558 57.175 1.00 85.88 274 GLU A N 1
ATOM 2175 C CA . GLU A 1 274 ? -21.756 11.840 58.078 1.00 85.88 274 GLU A CA 1
ATOM 2176 C C . GLU A 1 274 ? -23.231 12.027 57.687 1.00 85.88 274 GLU A C 1
ATOM 2178 O O . GLU A 1 274 ? -24.034 11.106 57.847 1.00 85.88 274 GLU A O 1
ATOM 2183 N N . GLU A 1 275 ? -23.581 13.179 57.108 1.00 85.31 275 GLU A N 1
ATOM 2184 C CA . GLU A 1 275 ? -24.944 13.533 56.691 1.00 85.31 275 GLU A CA 1
ATOM 2185 C C . GLU A 1 275 ? -25.354 12.881 55.361 1.00 85.31 275 GLU A C 1
ATOM 2187 O O . GLU A 1 275 ? -26.540 12.635 55.124 1.00 85.31 275 GLU A O 1
ATOM 2192 N N . ILE A 1 276 ? -24.380 12.521 54.518 1.00 84.88 276 ILE A N 1
ATOM 2193 C CA . ILE A 1 276 ? -24.601 11.937 53.183 1.00 84.88 276 ILE A CA 1
ATOM 2194 C C . ILE A 1 276 ? -25.419 10.644 53.260 1.00 84.88 276 ILE A C 1
ATOM 2196 O O . ILE A 1 276 ? -26.322 10.423 52.457 1.00 84.88 276 ILE A O 1
ATOM 2200 N N . ALA A 1 277 ? -25.168 9.796 54.261 1.00 84.81 277 ALA A N 1
ATOM 2201 C CA . ALA A 1 277 ? -25.867 8.516 54.410 1.00 84.81 277 ALA A CA 1
ATOM 2202 C C . ALA A 1 277 ? -27.367 8.658 54.741 1.00 84.81 277 ALA A C 1
ATOM 2204 O O . ALA A 1 277 ? -28.114 7.682 54.609 1.00 84.81 277 ALA A O 1
ATOM 2205 N N . PHE A 1 278 ? -27.798 9.846 55.179 1.00 85.25 278 PHE A N 1
ATOM 2206 C CA . PHE A 1 278 ? -29.191 10.168 55.487 1.00 85.25 278 PHE A CA 1
ATOM 2207 C C . PHE A 1 278 ? -29.922 10.826 54.306 1.00 85.25 278 PHE A C 1
ATOM 2209 O O . PHE A 1 278 ? -31.144 10.976 54.353 1.00 85.25 278 PHE A O 1
ATOM 2216 N N . GLN A 1 279 ? -29.207 11.180 53.232 1.00 85.25 279 GLN A N 1
ATOM 2217 C CA . GLN A 1 279 ? -29.801 11.674 51.993 1.00 85.25 279 GLN A CA 1
ATOM 2218 C C . GLN A 1 279 ? -30.601 10.569 51.289 1.00 85.25 279 GLN A C 1
ATOM 2220 O O . GLN A 1 279 ? -30.229 9.390 51.274 1.00 85.25 279 GLN A O 1
ATOM 2225 N N . VAL A 1 280 ? -31.706 10.962 50.655 1.00 82.75 280 VAL A N 1
ATOM 2226 C CA . VAL A 1 280 ? -32.575 10.041 49.913 1.00 82.75 280 VAL A CA 1
ATOM 2227 C C . VAL A 1 280 ? -31.787 9.377 48.781 1.00 82.75 280 VAL A C 1
ATOM 2229 O O . VAL A 1 280 ? -31.232 10.052 47.918 1.00 82.75 280 VAL A O 1
ATOM 2232 N N . GLY A 1 281 ? -31.761 8.042 48.770 1.00 82.25 281 GLY A N 1
ATOM 2233 C CA . GLY A 1 281 ? -31.084 7.254 47.739 1.00 82.25 281 GLY A CA 1
ATOM 2234 C C . GLY A 1 281 ? -29.585 7.036 47.960 1.00 82.25 281 GLY A C 1
ATOM 2235 O O . GLY A 1 281 ? -28.960 6.416 47.105 1.00 82.25 281 GLY A O 1
ATOM 2236 N N . MET A 1 282 ? -29.019 7.498 49.082 1.00 85.56 282 MET A N 1
ATOM 2237 C CA . MET A 1 282 ? -27.590 7.367 49.428 1.00 85.56 282 MET A CA 1
ATOM 2238 C C . MET A 1 282 ? -27.353 6.458 50.641 1.00 85.56 282 MET A C 1
ATOM 2240 O O . MET A 1 282 ? -26.246 6.367 51.174 1.00 85.56 282 MET A O 1
ATOM 2244 N N . SER A 1 283 ? -28.393 5.749 51.090 1.00 87.69 283 SER A N 1
ATOM 2245 C CA . SER A 1 283 ? -28.286 4.866 52.245 1.00 87.69 283 SER A CA 1
ATOM 2246 C C . SER A 1 283 ? -27.439 3.625 51.937 1.00 87.69 283 SER A C 1
ATOM 2248 O O . SER A 1 283 ? -27.320 3.167 50.796 1.00 87.69 283 SER A O 1
ATOM 2250 N N . LYS A 1 284 ? -26.922 2.973 52.989 1.00 87.00 284 LYS A N 1
ATOM 2251 C CA . LYS A 1 284 ? -26.231 1.671 52.864 1.00 87.00 284 LYS A CA 1
ATOM 2252 C C . LYS A 1 284 ? -27.106 0.599 52.197 1.00 87.00 284 LYS A C 1
ATOM 2254 O O . LYS A 1 284 ? -26.580 -0.340 51.599 1.00 87.00 284 LYS A O 1
ATOM 2259 N N . VAL A 1 285 ? -28.430 0.702 52.326 1.00 89.75 285 VAL A N 1
ATOM 2260 C CA . VAL A 1 285 ? -29.383 -0.223 51.698 1.00 89.75 285 VAL A CA 1
ATOM 2261 C C . VAL A 1 285 ? -29.476 0.044 50.198 1.00 89.75 285 VAL A C 1
ATOM 2263 O O . VAL A 1 285 ? -29.439 -0.910 49.419 1.00 89.75 285 VAL A O 1
ATOM 2266 N N . ASP A 1 286 ? -29.538 1.313 49.795 1.00 87.25 286 ASP A N 1
ATOM 2267 C CA . ASP A 1 286 ? -29.604 1.719 48.388 1.00 87.25 286 ASP A CA 1
ATOM 2268 C C . ASP A 1 286 ? -28.326 1.337 47.642 1.00 87.25 286 ASP A C 1
ATOM 2270 O O . ASP A 1 286 ? -28.400 0.742 46.567 1.00 87.25 286 ASP A O 1
ATOM 2274 N N . PHE A 1 287 ? -27.162 1.531 48.270 1.00 87.62 287 PHE A N 1
ATOM 2275 C CA . PHE A 1 287 ? -25.883 1.072 47.729 1.00 87.62 287 PHE A CA 1
ATOM 2276 C C . PHE A 1 287 ? -25.866 -0.442 47.472 1.00 87.62 287 PHE A C 1
ATOM 2278 O O . PHE A 1 287 ? -25.515 -0.889 46.382 1.00 87.62 287 PHE A O 1
ATOM 2285 N N . ARG A 1 288 ? -26.300 -1.257 48.447 1.00 89.19 288 ARG A N 1
ATOM 2286 C CA . ARG A 1 288 ? -26.361 -2.724 48.292 1.00 89.19 288 ARG A CA 1
ATOM 2287 C C . ARG A 1 288 ? -27.349 -3.155 47.209 1.00 89.19 288 ARG A C 1
ATOM 2289 O O . ARG A 1 288 ? -27.078 -4.125 46.504 1.00 89.19 288 ARG A O 1
ATOM 2296 N N . LYS A 1 289 ? -28.497 -2.478 47.091 1.00 88.75 289 LYS A N 1
ATOM 2297 C CA . LYS A 1 289 ? -29.479 -2.740 46.026 1.00 88.75 289 LYS A CA 1
ATOM 2298 C C . LYS A 1 289 ? -28.899 -2.412 44.653 1.00 88.75 289 LYS A C 1
ATOM 2300 O O . LYS A 1 289 ? -29.016 -3.233 43.748 1.00 88.75 289 LYS A O 1
ATOM 2305 N N . MET A 1 290 ? -28.239 -1.262 44.526 1.00 88.31 290 MET A N 1
ATOM 2306 C CA . MET A 1 290 ? -27.569 -0.846 43.298 1.00 88.31 290 MET A CA 1
ATOM 2307 C C . MET A 1 290 ? -26.478 -1.849 42.904 1.00 88.31 290 MET A C 1
ATOM 2309 O O . MET A 1 290 ? -26.540 -2.372 41.796 1.00 88.31 290 MET A O 1
ATOM 2313 N N . LEU A 1 291 ? -25.576 -2.219 43.824 1.00 85.88 291 LEU A N 1
ATOM 2314 C CA . LEU A 1 291 ? -24.527 -3.222 43.588 1.00 85.88 291 LEU A CA 1
ATOM 2315 C C . LEU A 1 291 ? -25.093 -4.547 43.081 1.00 85.88 291 LEU A C 1
ATOM 2317 O O . LEU A 1 291 ? -24.610 -5.075 42.086 1.00 85.88 291 LEU A O 1
ATOM 2321 N N . LYS A 1 292 ? -26.142 -5.066 43.733 1.00 85.56 292 LYS A N 1
ATOM 2322 C CA . LYS A 1 292 ? -26.817 -6.284 43.269 1.00 85.56 292 LYS A CA 1
ATOM 2323 C C . LYS A 1 292 ? -27.343 -6.115 41.846 1.00 85.56 292 LYS A C 1
ATOM 2325 O O . LYS A 1 292 ? -27.089 -6.980 41.029 1.00 85.56 292 LYS A O 1
ATOM 2330 N N . SER A 1 293 ? -28.003 -4.997 41.542 1.00 81.94 293 SER A N 1
ATOM 2331 C CA . SER A 1 293 ? -28.564 -4.743 40.209 1.00 81.94 293 SER A CA 1
ATOM 2332 C C . SER A 1 293 ? -27.526 -4.521 39.102 1.00 81.94 293 SER A C 1
ATOM 2334 O O . SER A 1 293 ? -27.864 -4.696 37.937 1.00 81.94 293 SER A O 1
ATOM 2336 N N . SER A 1 294 ? -26.305 -4.105 39.449 1.00 75.00 294 SER A N 1
ATOM 2337 C CA . SER A 1 294 ? -25.202 -3.887 38.499 1.00 75.00 294 SER A CA 1
ATOM 2338 C C . SER A 1 294 ? -24.341 -5.140 38.304 1.00 75.00 294 SER A C 1
ATOM 2340 O O . SER A 1 294 ? -23.717 -5.292 37.264 1.00 75.00 294 SER A O 1
ATOM 2342 N N . LEU A 1 295 ? -24.294 -6.037 39.297 1.00 71.69 295 LEU A N 1
ATOM 2343 C CA . LEU A 1 295 ? -23.509 -7.279 39.254 1.00 71.69 295 LEU A CA 1
ATOM 2344 C C . LEU A 1 295 ? -24.296 -8.487 38.727 1.00 71.69 295 LEU A C 1
ATOM 2346 O O . LEU A 1 295 ? -23.687 -9.492 38.377 1.00 71.69 295 LEU A O 1
ATOM 2350 N N . THR A 1 296 ? -25.628 -8.421 38.680 1.00 66.56 296 THR A N 1
ATOM 2351 C CA . THR A 1 296 ? -26.480 -9.463 38.080 1.00 66.56 296 THR A CA 1
ATOM 2352 C C . THR A 1 296 ? -26.799 -9.175 36.610 1.00 66.56 296 THR A C 1
ATOM 2354 O O . THR A 1 296 ? -27.945 -9.373 36.211 1.00 66.56 296 THR A O 1
ATOM 2357 N N . GLY A 1 297 ? -25.832 -8.635 35.858 1.00 52.59 297 GLY A N 1
ATOM 2358 C CA . GLY A 1 297 ? -25.961 -8.401 34.413 1.00 52.59 297 GLY A CA 1
ATOM 2359 C C . GLY A 1 297 ? -26.410 -9.646 33.660 1.00 52.59 297 GLY A C 1
ATOM 2360 O O . GLY A 1 297 ? -25.902 -10.741 33.995 1.00 52.59 297 GLY A O 1
#

Radius of gyration: 35.45 Å; chains: 1; bounding box: 98×35×98 Å

Foldseek 3Di:
DCVVVLVVLVVVLVVLCVVVPQPWPPPDDDDDDDDDDDDDDDDDDDPPDPDPCNVVSLVVSLVVSCVVCPPVLVVLLVVLVVVCVVPVLLLQLQLQVLVVVLVVDPTSSSVNSNVSSVVSNVSSLVSNVVVLVVLLVVLLVVLPPDDLDAEDPSLLVVLVVLVVSVVNHDHDCVSVLVSCVSNLVSNVVSQQSSLVVDVVCNLVSLLRHLVSNLVSCVVVLVPPVSVVVSSVVSVVSNVVSVVVVVVVVCCVLCVLVVVLVVVLVVVVVPDPNVCQCVDPCNNPVNNVVSVVVSVVD